Protein AF-A0A8T7B0M0-F1 (afdb_monomer_lite)

Radius of gyration: 21.91 Å; chains: 1; bounding box: 61×41×66 Å

Foldseek 3Di:
DDDDPPPPDDDPPDDPDPDDPPPDDDDPPPPPDDPDPPPPFAFLLNLLVPDDLVLLVVLLCVQPVVCVVCSVLLVVLSVVLNVDAADADLWAWDWDWDDDPPPDPDTHIAIWIFRPHALLSDPCSVVDPDDCPDPRRGDTDTHQCQLPQSSHSRNHTYDPVRVVPDHSSNSSNNSSCSVAVQHSDNVSSNVVVVVVVVVVVVQVPDDPVRCVVPPDDPVNVVVVVVVVVPPD

Secondary structure (DSSP, 8-state):
------------------S-TT------------------PPBHHHHHHH--HHHHHHHHHHH-TTGGGGHHHHHHHHHHHTTSPPPP-S-EEEEEEEE-TTT-S-EEEEEEEE-S-BGGGSGGGGGSS--TTSHHHHSBPPEE-TTS-HHHHHHSEEPHHHHTTS-HHHHHHHHHHHHTTT-SSHHHHHHHHHHHHHHHHHHHH--HHHHHHH---HHHHHHHHHHTSS--

pLDDT: mean 82.47, std 22.46, range [28.0, 98.62]

Sequence (232 aa):
MLRSNKALQQTLTRPAVWLLPNNCPPQTQLSFGLNAPEISAMTLAQLLTKVTWPHLKAAIVWAYPDAKDSFDAYRLVLAKLKQLQPAPSAMRIVITETFRQGIDDKAFLEVIGRNGCRNRDQQDFRYFEHTVDDGYADAETDWSLSLRPWEEWLGMEIDASTLDKFDSSEIAAHCIWDMTFHGFEQGQVQSTLAEIMHRADEIDAMSEEEREKHLVPADKVLSKLGKNQDAE

Structure (mmCIF, N/CA/C/O backbone):
data_AF-A0A8T7B0M0-F1
#
_entry.id   AF-A0A8T7B0M0-F1
#
loop_
_atom_site.group_PDB
_atom_site.id
_atom_site.type_symbol
_atom_site.label_atom_id
_atom_site.label_alt_id
_atom_site.label_comp_id
_atom_site.label_asym_id
_atom_site.label_entity_id
_atom_site.label_seq_id
_atom_site.pdbx_PDB_ins_code
_atom_site.Cartn_x
_atom_site.Cartn_y
_atom_site.Cartn_z
_atom_site.occupancy
_atom_site.B_iso_or_equiv
_atom_site.auth_seq_id
_atom_site.auth_comp_id
_atom_site.auth_asym_id
_atom_site.auth_atom_id
_atom_site.pdbx_PDB_model_num
ATOM 1 N N . MET A 1 1 ? 19.902 -26.538 -44.847 1.00 32.12 1 MET A N 1
ATOM 2 C CA . MET A 1 1 ? 18.646 -25.812 -45.135 1.00 32.12 1 MET A CA 1
ATOM 3 C C . MET A 1 1 ? 17.967 -25.483 -43.813 1.00 32.12 1 MET A C 1
ATOM 5 O O . MET A 1 1 ? 17.210 -26.299 -43.313 1.00 32.12 1 MET A O 1
ATOM 9 N N . LEU A 1 2 ? 18.268 -24.327 -43.221 1.00 29.14 2 LEU A N 1
ATOM 10 C CA . LEU A 1 2 ? 17.485 -23.768 -42.118 1.00 29.14 2 LEU A CA 1
ATOM 11 C C . LEU A 1 2 ? 16.891 -22.456 -42.622 1.00 29.14 2 LEU A C 1
ATOM 13 O O . LEU A 1 2 ? 17.619 -21.580 -43.085 1.00 29.14 2 LEU A O 1
ATOM 17 N N . ARG A 1 3 ? 15.560 -22.377 -42.627 1.00 28.00 3 ARG A N 1
ATOM 18 C CA . ARG A 1 3 ? 14.818 -21.198 -43.068 1.00 28.00 3 ARG A CA 1
ATOM 19 C C . ARG A 1 3 ? 14.926 -20.124 -41.990 1.00 28.00 3 ARG A C 1
ATOM 21 O O . ARG A 1 3 ? 14.484 -20.326 -40.865 1.00 28.00 3 ARG A O 1
ATOM 28 N N . SER A 1 4 ? 15.518 -18.995 -42.366 1.00 31.25 4 SER A N 1
ATOM 29 C CA . SER A 1 4 ? 15.494 -17.738 -41.625 1.00 31.25 4 SER A CA 1
ATOM 30 C C . SER A 1 4 ? 14.051 -17.309 -41.366 1.00 31.25 4 SER A C 1
ATOM 32 O O . SER A 1 4 ? 13.292 -17.127 -42.318 1.00 31.25 4 SER A O 1
ATOM 34 N N . ASN A 1 5 ? 13.676 -17.112 -40.102 1.00 30.78 5 ASN A N 1
ATOM 35 C CA . ASN A 1 5 ? 12.387 -16.525 -39.751 1.00 30.78 5 ASN A CA 1
ATOM 36 C C . ASN A 1 5 ? 12.572 -15.014 -39.557 1.00 30.78 5 ASN A C 1
ATOM 38 O O . ASN A 1 5 ? 12.895 -14.522 -38.482 1.00 30.78 5 ASN A O 1
ATOM 42 N N . LYS A 1 6 ? 12.473 -14.293 -40.675 1.00 31.67 6 LYS A N 1
ATOM 43 C CA . LYS A 1 6 ? 12.771 -12.864 -40.836 1.00 31.67 6 LYS A CA 1
ATOM 44 C C . LYS A 1 6 ? 11.536 -11.986 -40.550 1.00 31.67 6 LYS A C 1
ATOM 46 O O . LYS A 1 6 ? 11.283 -11.034 -41.278 1.00 31.67 6 LYS A O 1
ATOM 51 N N . ALA A 1 7 ? 10.744 -12.338 -39.533 1.00 28.88 7 ALA A N 1
ATOM 52 C CA . ALA A 1 7 ? 9.406 -11.774 -39.303 1.00 28.88 7 ALA A CA 1
ATOM 53 C C . ALA A 1 7 ? 9.195 -11.137 -37.911 1.00 28.88 7 ALA A C 1
ATOM 55 O O . ALA A 1 7 ? 8.062 -11.026 -37.460 1.00 28.88 7 ALA A O 1
ATOM 56 N N . LEU A 1 8 ? 10.261 -10.692 -37.235 1.00 32.12 8 LEU A N 1
ATOM 57 C CA . LEU A 1 8 ? 10.174 -9.987 -35.940 1.00 32.12 8 LEU A CA 1
ATOM 58 C C . LEU A 1 8 ? 10.769 -8.568 -35.972 1.00 32.12 8 LEU A C 1
ATOM 60 O O . LEU A 1 8 ? 11.194 -8.037 -34.955 1.00 32.12 8 LEU A O 1
ATOM 64 N N . GLN A 1 9 ? 10.783 -7.930 -37.143 1.00 34.00 9 GLN A N 1
ATOM 65 C CA . GLN A 1 9 ? 11.095 -6.504 -37.271 1.00 34.00 9 GLN A CA 1
ATOM 66 C C . GLN A 1 9 ? 9.869 -5.759 -37.795 1.00 34.00 9 GLN A C 1
ATOM 68 O O . GLN A 1 9 ? 9.762 -5.465 -38.982 1.00 34.00 9 GLN A O 1
ATOM 73 N N . GLN A 1 10 ? 8.928 -5.465 -36.901 1.00 32.16 10 GLN A N 1
ATOM 74 C CA . GLN A 1 10 ? 7.914 -4.441 -37.137 1.00 32.16 10 GLN A CA 1
ATOM 75 C C . GLN A 1 10 ? 7.921 -3.463 -35.961 1.00 32.16 10 GLN A C 1
ATOM 77 O O . GLN A 1 10 ? 7.394 -3.738 -34.890 1.00 32.16 10 GLN A O 1
ATOM 82 N N . THR A 1 11 ? 8.612 -2.344 -36.200 1.00 30.69 11 THR A N 1
ATOM 83 C CA . THR A 1 11 ? 8.290 -0.988 -35.723 1.00 30.69 11 THR A CA 1
ATOM 84 C C . THR A 1 11 ? 7.746 -0.879 -34.297 1.00 30.69 11 THR A C 1
ATOM 86 O O . THR A 1 11 ? 6.543 -0.754 -34.073 1.00 30.69 11 THR A O 1
ATOM 89 N N . LEU A 1 12 ? 8.666 -0.832 -33.332 1.00 32.41 12 LEU A N 1
ATOM 90 C CA . LEU A 1 12 ? 8.419 -0.334 -31.981 1.00 32.41 12 LEU A CA 1
ATOM 91 C C . LEU A 1 12 ? 8.384 1.201 -32.001 1.00 32.41 12 LEU A C 1
ATOM 93 O O . LEU A 1 12 ? 9.344 1.863 -31.632 1.00 32.41 12 LEU A O 1
ATOM 97 N N . THR A 1 13 ? 7.269 1.781 -32.428 1.00 32.19 13 THR A N 1
ATOM 98 C CA . THR A 1 13 ? 6.884 3.118 -31.959 1.00 32.19 13 THR A CA 1
ATOM 99 C C . THR A 1 13 ? 5.881 2.909 -30.834 1.00 32.19 13 THR A C 1
ATOM 101 O O . THR A 1 13 ? 4.683 2.770 -31.077 1.00 32.19 13 THR A O 1
ATOM 104 N N . ARG A 1 14 ? 6.397 2.765 -29.610 1.00 41.69 14 ARG A N 1
ATOM 105 C CA . ARG A 1 14 ? 5.610 2.606 -28.381 1.00 41.69 14 ARG A CA 1
ATOM 106 C C . ARG A 1 14 ? 5.328 3.991 -27.785 1.00 41.69 14 ARG A C 1
ATOM 108 O O . ARG A 1 14 ? 6.287 4.722 -27.557 1.00 41.69 14 ARG A O 1
ATOM 115 N N . PRO A 1 15 ? 4.070 4.380 -27.518 1.00 32.19 15 PRO A N 1
ATOM 116 C CA . PRO A 1 15 ? 3.802 5.520 -26.656 1.00 32.19 15 PRO A CA 1
ATOM 117 C C . PRO A 1 15 ? 4.050 5.124 -25.195 1.00 32.19 15 PRO A C 1
ATOM 119 O O . PRO A 1 15 ? 3.584 4.074 -24.754 1.00 32.19 15 PRO A O 1
ATOM 122 N N . ALA A 1 16 ? 4.777 5.973 -24.468 1.00 35.47 16 ALA A N 1
ATOM 123 C CA . ALA A 1 16 ? 5.002 5.874 -23.031 1.00 35.47 16 ALA A CA 1
ATOM 124 C C . ALA A 1 16 ? 3.666 6.015 -22.280 1.00 35.47 16 ALA A C 1
ATOM 126 O O . ALA A 1 16 ? 3.149 7.116 -22.103 1.00 35.47 16 ALA A O 1
ATOM 127 N N . VAL A 1 17 ? 3.072 4.889 -21.891 1.00 36.03 17 VAL A N 1
ATOM 128 C CA . VAL A 1 17 ? 1.920 4.827 -20.983 1.00 36.03 17 VAL A CA 1
ATOM 129 C C . VAL A 1 17 ? 2.190 3.678 -20.022 1.00 36.03 17 VAL A C 1
ATOM 131 O O . VAL A 1 17 ? 1.667 2.580 -20.180 1.00 36.03 17 VAL A O 1
ATOM 134 N N . TRP A 1 18 ? 3.074 3.905 -19.057 1.00 36.06 18 TRP A N 1
ATOM 135 C CA . TRP A 1 18 ? 3.288 2.953 -17.974 1.00 36.06 18 TRP A CA 1
ATOM 136 C C . TRP A 1 18 ? 2.237 3.159 -16.871 1.00 36.06 18 TRP A C 1
ATOM 138 O O . TRP A 1 18 ? 2.021 4.273 -16.398 1.00 36.06 18 TRP A O 1
ATOM 148 N N . LEU A 1 19 ? 1.598 2.050 -16.480 1.00 42.41 19 LEU A N 1
ATOM 149 C CA . LEU A 1 19 ? 1.051 1.759 -15.145 1.00 42.41 19 LEU A CA 1
ATOM 150 C C . LEU A 1 19 ? 0.098 2.787 -14.507 1.00 42.41 19 LEU A C 1
ATOM 152 O O . LEU A 1 19 ? 0.183 3.058 -13.309 1.00 42.41 19 LEU A O 1
ATOM 156 N N . LEU A 1 20 ? -0.884 3.295 -15.252 1.00 42.22 20 LEU A N 1
ATOM 157 C CA . LEU A 1 20 ? -2.088 3.840 -14.619 1.00 42.22 20 LEU A CA 1
ATOM 158 C C . LEU A 1 20 ? -3.275 2.896 -14.867 1.00 42.22 20 LEU A C 1
ATOM 160 O O . LEU A 1 20 ? -3.618 2.666 -16.028 1.00 42.22 20 LEU A O 1
ATOM 164 N N . PRO A 1 21 ? -3.959 2.402 -13.814 1.00 46.31 21 PRO A N 1
ATOM 165 C CA . PRO A 1 21 ? -5.111 1.495 -13.922 1.00 46.31 21 PRO A CA 1
ATOM 166 C C . PRO A 1 21 ? -6.365 2.141 -14.552 1.00 46.31 21 PRO A C 1
ATOM 168 O O . PRO A 1 21 ? -7.455 1.577 -14.505 1.00 46.31 21 PRO A O 1
ATOM 171 N N . ASN A 1 22 ? -6.230 3.317 -15.173 1.00 45.47 22 ASN A N 1
ATOM 172 C CA . ASN A 1 22 ? -7.327 4.092 -15.752 1.00 45.47 22 ASN A CA 1
ATOM 173 C C . ASN A 1 22 ? -7.765 3.609 -17.146 1.00 45.47 22 ASN A C 1
ATOM 175 O O . ASN A 1 22 ? -8.701 4.169 -17.707 1.00 45.47 22 ASN A O 1
ATOM 179 N N . ASN A 1 23 ? -7.128 2.576 -17.704 1.00 50.47 23 ASN A N 1
ATOM 180 C CA . ASN A 1 23 ? -7.464 2.029 -19.022 1.00 50.47 23 ASN A CA 1
ATOM 181 C C . ASN A 1 23 ? -8.389 0.802 -18.956 1.00 50.47 23 ASN A C 1
ATOM 183 O O . ASN A 1 23 ? -8.330 -0.060 -19.830 1.00 50.47 23 ASN A O 1
ATOM 187 N N . CYS A 1 24 ? -9.275 0.723 -17.957 1.00 49.03 24 CYS A N 1
ATOM 188 C CA . CYS A 1 24 ? -10.384 -0.224 -18.041 1.00 49.03 24 CYS A CA 1
ATOM 189 C C . CYS A 1 24 ? -11.336 0.228 -19.159 1.00 49.03 24 CYS A C 1
ATOM 191 O O . CYS A 1 24 ? -11.869 1.341 -19.072 1.00 49.03 24 CYS A O 1
ATOM 193 N N . PRO A 1 25 ? -11.592 -0.579 -20.205 1.00 48.28 25 PRO A N 1
ATOM 194 C CA . PRO A 1 25 ? -12.670 -0.267 -21.130 1.00 48.28 25 PRO A CA 1
ATOM 195 C C . PRO A 1 25 ? -13.991 -0.197 -20.342 1.00 48.28 25 PRO A C 1
ATOM 197 O O . PRO A 1 25 ? -14.202 -1.011 -19.440 1.00 48.28 25 PRO A O 1
ATOM 200 N N . PRO A 1 26 ? -14.883 0.769 -20.635 1.00 41.69 26 PRO A N 1
ATOM 201 C CA . PRO A 1 26 ? -16.122 0.930 -19.888 1.00 41.69 26 PRO A CA 1
ATOM 202 C C . PRO A 1 26 ? -16.937 -0.360 -19.972 1.00 41.69 26 PRO A C 1
ATOM 204 O O . PRO A 1 26 ? -17.424 -0.733 -21.043 1.00 41.69 26 PRO A O 1
ATOM 207 N N . GLN A 1 27 ? -17.086 -1.050 -18.841 1.00 44.59 27 GLN A N 1
ATOM 208 C CA . GLN A 1 27 ? -17.988 -2.187 -18.772 1.00 44.59 27 GLN A CA 1
ATOM 209 C C . GLN A 1 27 ? -19.407 -1.656 -18.944 1.00 44.59 27 GLN A C 1
ATOM 211 O O . GLN A 1 27 ? -19.869 -0.789 -18.202 1.00 44.59 27 GLN A O 1
ATOM 216 N N . THR A 1 28 ? -20.085 -2.139 -19.982 1.00 34.38 28 THR A N 1
ATOM 217 C CA . THR A 1 28 ? -21.481 -1.805 -20.237 1.00 34.38 28 THR A CA 1
ATOM 218 C C . THR A 1 28 ? -22.290 -2.297 -19.043 1.00 34.38 28 THR A C 1
ATOM 220 O O . THR A 1 28 ? -22.494 -3.499 -18.887 1.00 34.38 28 THR A O 1
ATOM 223 N N . GLN A 1 29 ? -22.724 -1.381 -18.176 1.00 33.50 29 GLN A N 1
ATOM 224 C CA . GLN A 1 29 ? -23.691 -1.706 -17.138 1.00 33.50 29 GLN A CA 1
ATOM 225 C C . GLN A 1 29 ? -24.988 -2.131 -17.831 1.00 33.50 29 GLN A C 1
ATOM 227 O O . GLN A 1 29 ? -25.777 -1.303 -18.285 1.00 33.50 29 GLN A O 1
ATOM 232 N N . LEU A 1 30 ? -25.202 -3.440 -17.944 1.00 30.94 30 LEU A N 1
ATOM 233 C CA . LEU A 1 30 ? -26.524 -3.995 -18.183 1.00 30.94 30 LEU A CA 1
ATOM 234 C C . LEU A 1 30 ? -27.325 -3.764 -16.903 1.00 30.94 30 LEU A C 1
ATOM 236 O O . LEU A 1 30 ? -27.219 -4.514 -15.934 1.00 30.94 30 LEU A O 1
ATOM 240 N N . SER A 1 31 ? -28.088 -2.674 -16.894 1.00 31.06 31 SER A N 1
ATOM 241 C CA . SER A 1 31 ? -29.024 -2.321 -15.837 1.00 31.06 31 SER A CA 1
ATOM 242 C C . SER A 1 31 ? -30.176 -3.326 -15.801 1.00 31.06 31 SER A C 1
ATOM 244 O O . SER A 1 31 ? -31.250 -3.116 -16.362 1.00 31.06 31 SER A O 1
ATOM 246 N N . PHE A 1 32 ? -29.966 -4.445 -15.111 1.00 35.62 32 PHE A N 1
ATOM 247 C CA . PHE A 1 32 ? -31.068 -5.265 -14.632 1.00 35.62 32 PHE A CA 1
ATOM 248 C C . PHE A 1 32 ? -31.587 -4.648 -13.337 1.00 35.62 32 PHE A C 1
ATOM 250 O O . PHE A 1 32 ? -30.965 -4.740 -12.283 1.00 35.62 32 PHE A O 1
ATOM 257 N N . GLY A 1 33 ? -32.729 -3.969 -13.450 1.00 43.22 33 GLY A N 1
ATOM 258 C CA . GLY A 1 33 ? -33.439 -3.390 -12.321 1.00 43.22 33 GLY A CA 1
ATOM 259 C C . GLY A 1 33 ? -33.902 -4.469 -11.349 1.00 43.22 33 GLY A C 1
ATOM 260 O O . GLY A 1 33 ? -34.934 -5.097 -11.562 1.00 43.22 33 GLY A O 1
ATOM 261 N N . LEU A 1 34 ? -33.159 -4.637 -10.261 1.00 37.78 34 LEU A N 1
ATOM 262 C CA . LEU A 1 34 ? -33.625 -5.235 -9.019 1.00 37.78 34 LEU A CA 1
ATOM 263 C C . LEU A 1 34 ? -33.048 -4.392 -7.882 1.00 37.78 34 LEU A C 1
ATOM 265 O O . LEU A 1 34 ? -31.834 -4.276 -7.746 1.00 37.78 34 LEU A O 1
ATOM 269 N N . ASN A 1 35 ? -33.936 -3.783 -7.093 1.00 44.66 35 ASN A N 1
ATOM 270 C CA . ASN A 1 35 ? -33.602 -3.068 -5.863 1.00 44.66 35 ASN A CA 1
ATOM 271 C C . ASN A 1 35 ? -33.019 -4.062 -4.845 1.00 44.66 35 ASN A C 1
ATOM 273 O O . ASN A 1 35 ? -33.737 -4.570 -3.983 1.00 44.66 35 ASN A O 1
ATOM 277 N N . ALA A 1 36 ? -31.729 -4.367 -4.963 1.00 41.22 36 ALA A N 1
ATOM 278 C CA . ALA A 1 36 ? -30.945 -4.841 -3.836 1.00 41.22 36 ALA A CA 1
ATOM 279 C C . ALA A 1 36 ? -30.755 -3.652 -2.878 1.00 41.22 36 ALA A C 1
ATOM 281 O O . ALA A 1 36 ? -30.582 -2.526 -3.351 1.00 41.22 36 ALA A O 1
ATOM 282 N N . PRO A 1 37 ? -30.827 -3.847 -1.551 1.00 39.94 37 PRO A N 1
ATOM 283 C CA . PRO A 1 37 ? -30.465 -2.785 -0.627 1.00 39.94 37 PRO A CA 1
ATOM 284 C C . PRO A 1 37 ? -29.021 -2.379 -0.926 1.00 39.94 37 PRO A C 1
ATOM 286 O O . PRO A 1 37 ? -28.129 -3.225 -0.910 1.00 39.94 37 PRO A O 1
ATOM 289 N N . GLU A 1 38 ? -28.811 -1.100 -1.236 1.00 44.28 38 GLU A N 1
ATOM 290 C CA . GLU A 1 38 ? -27.491 -0.480 -1.308 1.00 44.28 38 GLU A CA 1
ATOM 291 C C . GLU A 1 38 ? -26.822 -0.702 0.055 1.00 44.28 38 GLU A C 1
ATOM 293 O O . GLU A 1 38 ? -27.100 -0.004 1.034 1.00 44.28 38 GLU A O 1
ATOM 298 N N . ILE A 1 39 ? -25.993 -1.743 0.163 1.00 52.50 39 ILE A N 1
ATOM 299 C CA . ILE A 1 39 ? -25.052 -1.854 1.269 1.00 52.50 39 ILE A CA 1
ATOM 300 C C . ILE A 1 39 ? -24.109 -0.685 1.041 1.00 52.50 39 ILE A C 1
ATOM 302 O O . ILE A 1 39 ? -23.305 -0.719 0.117 1.00 52.50 39 ILE A O 1
ATOM 306 N N . SER A 1 40 ? -24.300 0.385 1.810 1.00 59.00 40 SER A N 1
ATOM 307 C CA . SER A 1 40 ? -23.495 1.596 1.692 1.00 59.00 40 SER A CA 1
ATOM 308 C C . SER A 1 40 ? -22.020 1.202 1.765 1.00 59.00 40 SER A C 1
ATOM 310 O O . SER A 1 40 ? -21.563 0.713 2.803 1.00 59.00 40 SER A O 1
ATOM 312 N N . ALA A 1 41 ? -21.318 1.321 0.638 1.00 83.06 41 ALA A N 1
ATOM 313 C CA . ALA A 1 41 ? -19.930 0.913 0.524 1.00 83.06 41 ALA A CA 1
ATOM 314 C C . ALA A 1 41 ? -19.085 1.739 1.504 1.00 83.06 41 ALA A C 1
ATOM 316 O O . ALA A 1 41 ? -19.223 2.962 1.589 1.00 83.06 41 ALA A O 1
ATOM 317 N N . MET A 1 42 ? -18.253 1.065 2.301 1.00 94.75 42 MET A N 1
ATOM 318 C CA . MET A 1 42 ? -17.413 1.719 3.303 1.00 94.75 42 MET A CA 1
ATOM 319 C C . MET A 1 42 ? -16.056 2.043 2.695 1.00 94.75 42 MET A C 1
ATOM 321 O O . MET A 1 42 ? -15.371 1.135 2.237 1.00 94.75 42 MET A O 1
ATOM 325 N N . THR A 1 43 ? -15.632 3.303 2.740 1.00 98.12 43 THR A N 1
ATOM 326 C CA . THR A 1 43 ? -14.272 3.679 2.323 1.00 98.12 43 THR A CA 1
ATOM 327 C C . THR A 1 43 ? -13.259 3.501 3.448 1.00 98.12 43 THR A C 1
ATOM 329 O O . THR A 1 43 ? -13.621 3.481 4.633 1.00 98.12 43 THR A O 1
ATOM 332 N N . LEU A 1 44 ? -11.968 3.453 3.109 1.00 98.56 44 LEU A N 1
ATOM 333 C CA . LEU A 1 44 ? -10.909 3.431 4.120 1.00 98.56 44 LEU A CA 1
ATOM 334 C C . LEU A 1 44 ? -10.978 4.659 5.040 1.00 98.56 44 LEU A C 1
ATOM 336 O O . LEU A 1 44 ? -10.856 4.514 6.256 1.00 98.56 44 LEU A O 1
ATOM 340 N N . ALA A 1 45 ? -11.239 5.857 4.505 1.00 98.38 45 ALA A N 1
ATOM 341 C CA . ALA A 1 45 ? -11.397 7.057 5.329 1.00 98.38 45 ALA A CA 1
ATOM 342 C C . ALA A 1 45 ? -12.507 6.904 6.378 1.00 98.38 45 ALA A C 1
ATOM 344 O O . ALA A 1 45 ? -12.298 7.209 7.554 1.00 98.38 45 ALA A O 1
ATOM 345 N N . GLN A 1 46 ? -13.673 6.390 5.971 1.00 98.12 46 GLN A N 1
ATOM 346 C CA . GLN A 1 46 ? -14.798 6.145 6.873 1.00 98.12 46 GLN A CA 1
ATOM 347 C C . GLN A 1 46 ? -14.457 5.082 7.922 1.00 98.12 46 GLN A C 1
ATOM 349 O O . GLN A 1 46 ? -14.775 5.261 9.101 1.00 98.12 46 GLN A O 1
ATOM 354 N N . LEU A 1 47 ? -13.774 4.008 7.524 1.00 98.19 47 LEU A N 1
ATOM 355 C CA . LEU A 1 47 ? -13.317 2.951 8.422 1.00 98.19 47 LEU A CA 1
ATOM 356 C C . LEU A 1 47 ? -12.355 3.499 9.489 1.00 98.19 47 LEU A C 1
ATOM 358 O O . LEU A 1 47 ? -12.556 3.259 10.682 1.00 98.19 47 LEU A O 1
ATOM 362 N N . LEU A 1 48 ? -11.380 4.327 9.100 1.00 98.38 48 LEU A N 1
ATOM 363 C CA . LEU A 1 48 ? -10.397 4.911 10.020 1.00 98.38 48 LEU A CA 1
ATOM 364 C C . LEU A 1 48 ? -11.016 5.840 11.074 1.00 98.38 48 LEU A C 1
ATOM 366 O O . LEU A 1 48 ? -10.437 6.006 12.154 1.00 98.38 48 LEU A O 1
ATOM 370 N N . THR A 1 49 ? -12.202 6.413 10.834 1.00 97.31 49 THR A N 1
ATOM 371 C CA . THR A 1 49 ? -12.911 7.192 11.870 1.00 97.31 49 THR A CA 1
ATOM 372 C C . THR A 1 49 ? -13.254 6.350 13.102 1.00 97.31 49 THR A C 1
ATOM 374 O O . THR A 1 49 ? -13.250 6.872 14.217 1.00 97.31 49 THR A O 1
ATOM 377 N N . LYS A 1 50 ? -13.466 5.040 12.916 1.00 96.25 50 LYS A N 1
ATOM 378 C CA . LYS A 1 50 ? -13.831 4.080 13.968 1.00 96.25 50 LYS A CA 1
ATOM 379 C C . LYS A 1 50 ? -12.618 3.511 14.704 1.00 96.25 50 LYS A C 1
ATOM 381 O O . LYS A 1 50 ? -12.754 2.993 15.808 1.00 96.25 50 LYS A O 1
ATOM 386 N N . VAL A 1 51 ? -11.429 3.616 14.112 1.00 98.12 51 VAL A N 1
ATOM 387 C CA . VAL A 1 51 ? -10.201 3.013 14.640 1.00 98.12 51 VAL A CA 1
ATOM 388 C C . VAL A 1 51 ? -9.533 3.946 15.644 1.00 98.12 51 VAL A C 1
ATOM 390 O O . VAL A 1 51 ? -9.302 5.127 15.371 1.00 98.12 51 VAL A O 1
ATOM 393 N N . THR A 1 52 ? -9.170 3.418 16.810 1.00 98.06 52 THR A N 1
ATOM 394 C CA . THR A 1 52 ? -8.373 4.143 17.808 1.00 98.06 52 THR A CA 1
ATOM 395 C C . THR A 1 52 ? -6.953 3.596 17.863 1.00 98.06 52 THR A C 1
ATOM 397 O O . THR A 1 52 ? -6.700 2.447 17.507 1.00 98.06 52 THR A O 1
ATOM 400 N N . TRP A 1 53 ? -6.011 4.418 18.332 1.00 98.19 53 TRP A N 1
ATOM 401 C CA . TRP A 1 53 ? -4.608 4.012 18.430 1.00 98.19 53 TRP A CA 1
ATOM 402 C C . TRP A 1 53 ? -4.389 2.718 19.240 1.00 98.19 53 TRP A C 1
ATOM 404 O O . TRP A 1 53 ? -3.663 1.858 18.749 1.00 98.19 53 TRP A O 1
ATOM 414 N N . PRO A 1 54 ? -5.011 2.508 20.421 1.00 98.19 54 PRO A N 1
ATOM 415 C CA . PRO A 1 54 ? -4.839 1.257 21.160 1.00 98.19 54 PRO A CA 1
ATOM 416 C C . PRO A 1 54 ? -5.249 0.006 20.373 1.00 98.19 54 PRO A C 1
ATOM 418 O O . PRO A 1 54 ? -4.517 -0.981 20.407 1.00 98.19 54 PRO A O 1
ATOM 421 N N . HIS A 1 55 ? -6.369 0.054 19.642 1.00 98.25 55 HIS A N 1
ATOM 422 C CA . HIS A 1 55 ? -6.835 -1.088 18.849 1.00 98.25 55 HIS A CA 1
ATOM 423 C C . HIS A 1 55 ? -5.966 -1.311 17.609 1.00 98.25 55 HIS A C 1
ATOM 425 O O . HIS A 1 55 ? -5.556 -2.441 17.360 1.00 98.25 55 HIS A O 1
ATOM 431 N N . LEU A 1 56 ? -5.587 -0.241 16.896 1.00 98.12 56 LEU A N 1
ATOM 432 C CA . LEU A 1 56 ? -4.648 -0.347 15.776 1.00 98.12 56 LEU A CA 1
ATOM 433 C C . LEU A 1 56 ? -3.313 -0.949 16.227 1.00 98.12 56 LEU A C 1
ATOM 435 O O . LEU A 1 56 ? -2.799 -1.867 15.601 1.00 98.12 56 LEU A O 1
ATOM 439 N N . LYS A 1 57 ? -2.753 -0.454 17.336 1.00 97.81 57 LYS A N 1
ATOM 440 C CA . LYS A 1 57 ? -1.495 -0.964 17.884 1.00 97.81 57 LYS A CA 1
ATOM 441 C C . LYS A 1 57 ? -1.600 -2.451 18.220 1.00 97.81 57 LYS A C 1
ATOM 443 O O . LYS A 1 57 ? -0.664 -3.189 17.931 1.00 97.81 57 LYS A O 1
ATOM 448 N N . ALA A 1 58 ? -2.703 -2.886 18.833 1.00 97.19 58 ALA A N 1
ATOM 449 C CA . ALA A 1 58 ? -2.924 -4.296 19.142 1.00 97.19 58 ALA A CA 1
ATOM 450 C C . ALA A 1 58 ? -2.956 -5.157 17.868 1.00 97.19 58 ALA A C 1
ATOM 452 O O . ALA A 1 58 ? -2.272 -6.177 17.818 1.00 97.19 58 ALA A O 1
ATOM 453 N N . ALA A 1 59 ? -3.660 -4.701 16.829 1.00 97.50 59 ALA A N 1
ATOM 454 C CA . ALA A 1 59 ? -3.713 -5.378 15.536 1.00 97.50 59 ALA A CA 1
ATOM 455 C C . ALA A 1 59 ? -2.333 -5.438 14.846 1.00 97.50 59 ALA A C 1
ATOM 457 O O . ALA A 1 59 ? -1.930 -6.502 14.385 1.00 97.50 59 ALA A O 1
ATOM 458 N N . ILE A 1 60 ? -1.551 -4.348 14.866 1.00 96.44 60 ILE A N 1
ATOM 459 C CA . ILE A 1 60 ? -0.175 -4.339 14.331 1.00 96.44 60 ILE A CA 1
ATOM 460 C C . ILE A 1 60 ? 0.724 -5.312 15.103 1.00 96.44 60 ILE A C 1
ATOM 462 O O . ILE A 1 60 ? 1.460 -6.065 14.483 1.00 96.44 60 ILE A O 1
ATOM 466 N N . VAL A 1 61 ? 0.672 -5.338 16.442 1.00 95.06 61 VAL A N 1
ATOM 467 C CA . VAL A 1 61 ? 1.473 -6.283 17.252 1.00 95.06 61 VAL A CA 1
ATOM 468 C C . VAL A 1 61 ? 1.168 -7.732 16.880 1.00 95.06 61 VAL A C 1
ATOM 470 O O . VAL A 1 61 ? 2.075 -8.564 16.889 1.00 95.06 61 VAL A O 1
ATOM 473 N N 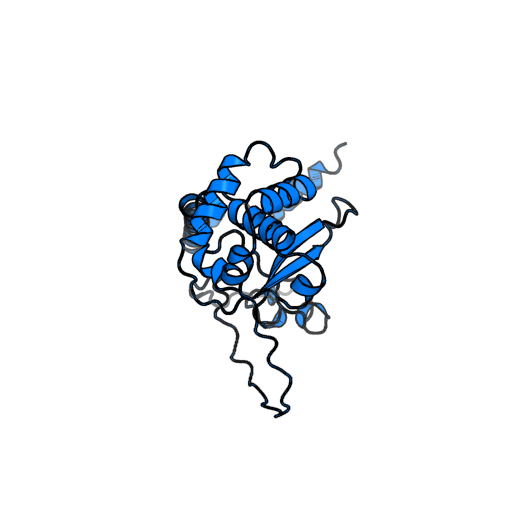. TRP A 1 62 ? -0.107 -8.025 16.623 1.00 94.44 62 TRP A N 1
ATOM 474 C CA . TRP A 1 62 ? -0.576 -9.359 16.282 1.00 94.44 62 TRP A CA 1
ATOM 475 C C . TRP A 1 62 ? -0.131 -9.782 14.880 1.00 94.44 62 TRP A C 1
ATOM 477 O O . TRP A 1 62 ? 0.460 -10.849 14.732 1.00 94.44 62 TRP A O 1
ATOM 487 N N . ALA A 1 63 ? -0.370 -8.937 13.875 1.00 93.56 63 ALA A N 1
ATOM 488 C CA . ALA A 1 63 ? -0.073 -9.248 12.478 1.00 93.56 63 ALA A CA 1
ATOM 489 C C . ALA A 1 63 ? 1.420 -9.101 12.125 1.00 93.56 63 ALA A C 1
ATOM 491 O O . ALA A 1 63 ? 1.949 -9.886 11.341 1.00 93.56 63 ALA A O 1
ATOM 492 N N . TYR A 1 64 ? 2.104 -8.123 12.724 1.00 93.75 64 TYR A N 1
ATOM 493 C CA . TYR A 1 64 ? 3.459 -7.687 12.371 1.00 93.75 64 TYR A CA 1
ATOM 494 C C . TYR A 1 64 ? 4.313 -7.493 13.638 1.00 93.75 64 TYR A C 1
ATOM 496 O O . TYR A 1 64 ? 4.583 -6.369 14.076 1.00 93.75 64 TYR A O 1
ATOM 504 N N . PRO A 1 65 ? 4.722 -8.585 14.307 1.00 90.06 65 PRO A N 1
ATOM 505 C CA . PRO A 1 65 ? 5.388 -8.517 15.608 1.00 90.06 65 PRO A CA 1
ATOM 506 C C . PRO A 1 65 ? 6.781 -7.867 15.571 1.00 90.06 65 PRO A C 1
ATOM 508 O O . PRO A 1 65 ? 7.297 -7.491 16.626 1.00 90.06 65 PRO A O 1
ATOM 511 N N . ASP A 1 66 ? 7.384 -7.751 14.393 1.00 90.50 66 ASP A N 1
ATOM 512 C CA . ASP A 1 66 ? 8.638 -7.058 14.090 1.00 90.50 66 ASP A CA 1
ATOM 513 C C . ASP A 1 66 ? 8.467 -5.533 13.955 1.00 90.50 66 ASP A C 1
ATOM 515 O O . ASP A 1 66 ? 9.415 -4.782 14.165 1.00 90.50 66 ASP A O 1
ATOM 519 N N . ALA A 1 67 ? 7.243 -5.044 13.741 1.00 90.94 67 ALA A N 1
ATOM 520 C CA . ALA A 1 67 ? 6.930 -3.621 13.596 1.00 90.94 67 ALA A CA 1
ATOM 521 C C . ALA A 1 67 ? 6.954 -2.820 14.923 1.00 90.94 67 ALA A C 1
ATOM 523 O O . ALA A 1 67 ? 6.607 -1.633 14.955 1.00 90.94 67 ALA A O 1
ATOM 524 N N . LYS A 1 68 ? 7.346 -3.453 16.040 1.00 87.00 68 LYS A N 1
ATOM 525 C CA . LYS A 1 68 ? 7.272 -2.888 17.403 1.00 87.00 68 LYS A CA 1
ATOM 526 C C . LYS A 1 68 ? 8.083 -1.613 17.588 1.00 87.00 68 LYS A C 1
ATOM 528 O O . LYS A 1 68 ? 7.631 -0.697 18.277 1.00 87.00 68 LYS A O 1
ATOM 533 N N . ASP A 1 69 ? 9.242 -1.539 16.948 1.00 91.38 69 ASP A N 1
ATOM 534 C CA . ASP A 1 69 ? 10.161 -0.411 17.104 1.00 91.38 69 ASP A CA 1
ATOM 535 C C . ASP A 1 69 ? 9.670 0.852 16.375 1.00 91.38 69 ASP A C 1
ATOM 537 O O . ASP A 1 69 ? 10.218 1.936 16.559 1.00 91.38 69 ASP A O 1
ATOM 541 N N . SER A 1 70 ? 8.599 0.747 15.580 1.00 95.31 70 SER A N 1
ATOM 542 C CA . SER A 1 70 ? 8.051 1.848 14.779 1.00 95.31 70 SER A CA 1
ATOM 543 C C . SER A 1 70 ? 6.672 2.330 15.241 1.00 95.31 70 SER A C 1
ATOM 545 O O . SER A 1 70 ? 6.003 3.068 14.520 1.00 95.31 70 SER A O 1
ATOM 547 N N . PHE A 1 71 ? 6.214 1.966 16.445 1.00 95.38 71 PHE A N 1
ATOM 548 C CA . PHE A 1 71 ? 4.870 2.335 16.913 1.00 95.38 71 PHE A CA 1
ATOM 549 C C . PHE A 1 71 ? 4.586 3.836 16.924 1.00 95.38 71 PHE A C 1
ATOM 551 O O . PHE A 1 71 ? 3.478 4.240 16.573 1.00 95.38 71 PHE A O 1
ATOM 558 N N . ASP A 1 72 ? 5.552 4.673 17.295 1.00 96.69 72 ASP A N 1
ATOM 559 C CA . ASP A 1 72 ? 5.337 6.119 17.224 1.00 96.69 72 ASP A CA 1
ATOM 560 C C . ASP A 1 72 ? 5.140 6.599 15.785 1.00 96.69 72 ASP A C 1
ATOM 562 O O . ASP A 1 72 ? 4.281 7.446 15.544 1.00 96.69 72 ASP A O 1
ATOM 566 N N . ALA A 1 73 ? 5.846 6.004 14.822 1.00 97.44 73 ALA A N 1
ATOM 567 C CA . ALA A 1 73 ? 5.675 6.323 13.413 1.00 97.44 73 ALA A CA 1
ATOM 568 C C . ALA A 1 73 ? 4.282 5.903 12.910 1.00 97.44 73 ALA A C 1
ATOM 570 O O . ALA A 1 73 ? 3.562 6.729 12.352 1.00 97.44 73 ALA A O 1
ATOM 571 N N . TYR A 1 74 ? 3.823 4.686 13.224 1.00 98.00 74 TYR A N 1
ATOM 572 C CA . TYR A 1 74 ? 2.456 4.241 12.908 1.00 98.00 74 TYR A CA 1
ATOM 573 C C . TYR A 1 74 ? 1.373 5.130 13.528 1.00 98.00 74 TYR A C 1
ATOM 575 O O . TYR A 1 74 ? 0.372 5.452 12.884 1.00 98.00 74 TYR A O 1
ATOM 583 N N . ARG A 1 75 ? 1.572 5.569 14.776 1.00 98.12 75 ARG A N 1
ATOM 584 C CA . ARG A 1 75 ? 0.647 6.485 15.454 1.00 98.12 75 ARG A CA 1
ATOM 585 C C . ARG A 1 75 ? 0.551 7.826 14.726 1.00 98.12 75 ARG A C 1
ATOM 587 O O . ARG A 1 75 ? -0.549 8.366 14.598 1.00 98.12 75 ARG A O 1
ATOM 594 N N . LEU A 1 76 ? 1.684 8.361 14.268 1.00 98.19 76 LEU A N 1
ATOM 595 C CA . LEU A 1 76 ? 1.736 9.601 13.492 1.00 98.19 76 LEU A CA 1
ATOM 596 C C . LEU A 1 76 ? 1.080 9.435 12.119 1.00 98.19 76 LEU A C 1
ATOM 598 O O . LEU A 1 76 ? 0.318 10.313 11.717 1.00 98.19 76 LEU A O 1
ATOM 602 N N . VAL A 1 77 ? 1.297 8.301 11.445 1.00 98.38 77 VAL A N 1
ATOM 603 C CA . VAL A 1 77 ? 0.625 7.982 10.178 1.00 98.38 77 VAL A CA 1
ATOM 604 C C . VAL A 1 77 ? -0.888 7.955 10.369 1.00 98.38 77 VAL A C 1
ATOM 606 O O . VAL A 1 77 ? -1.582 8.702 9.686 1.00 98.38 77 VAL A O 1
ATOM 609 N N . LEU A 1 78 ? -1.413 7.216 11.356 1.00 98.50 78 LEU A N 1
ATOM 610 C CA . LEU A 1 78 ? -2.854 7.207 11.645 1.00 98.50 78 LEU A CA 1
ATOM 611 C C . LEU A 1 78 ? -3.398 8.627 11.881 1.00 98.50 78 LEU A C 1
ATOM 613 O O . LEU A 1 78 ? -4.457 8.981 11.364 1.00 98.50 78 LEU A O 1
ATOM 617 N N . ALA A 1 79 ? -2.686 9.444 12.663 1.00 98.25 79 ALA A N 1
ATOM 618 C CA . ALA A 1 79 ? -3.095 10.818 12.939 1.00 98.25 79 ALA A CA 1
ATOM 619 C C . ALA A 1 79 ? -3.128 11.680 11.666 1.00 98.25 79 ALA A C 1
ATOM 621 O O . ALA A 1 79 ? -4.068 12.455 11.490 1.00 98.25 79 ALA A O 1
ATOM 622 N N . LYS A 1 80 ? -2.142 11.518 10.777 1.00 98.31 80 LYS A N 1
ATOM 623 C CA . LYS A 1 80 ? -2.064 12.223 9.494 1.00 98.31 80 LYS A CA 1
ATOM 624 C C . LYS A 1 80 ? -3.161 11.775 8.532 1.00 98.31 80 LYS A C 1
ATOM 626 O O . LYS A 1 80 ? -3.848 12.627 7.981 1.00 98.31 80 LYS A O 1
ATOM 631 N N . LEU A 1 81 ? -3.393 10.469 8.392 1.00 98.50 81 LEU A N 1
ATOM 632 C CA . LEU A 1 81 ? -4.452 9.922 7.536 1.00 98.50 81 LEU A CA 1
ATOM 633 C C . LEU A 1 81 ? -5.833 10.472 7.899 1.00 98.50 81 LEU A C 1
ATOM 635 O O . LEU A 1 81 ? -6.606 10.826 7.017 1.00 98.50 81 LEU A O 1
ATOM 639 N N . LYS A 1 82 ? -6.121 10.639 9.195 1.00 97.81 82 LYS A N 1
ATOM 640 C CA . LYS A 1 82 ? -7.383 11.234 9.667 1.00 97.81 82 LYS A CA 1
ATOM 641 C C . LYS A 1 82 ? -7.556 12.721 9.331 1.00 97.81 82 LYS A C 1
ATOM 643 O O . LYS A 1 82 ? -8.648 13.246 9.520 1.00 97.81 82 LYS A O 1
ATOM 648 N N . GLN A 1 83 ? -6.498 13.402 8.897 1.00 97.75 83 GLN A N 1
ATOM 649 C CA . GLN A 1 83 ? -6.516 14.822 8.530 1.00 97.75 83 GLN A CA 1
ATOM 650 C C . GLN A 1 83 ? -6.509 15.045 7.013 1.00 97.75 83 GLN A C 1
ATOM 652 O O . GLN A 1 83 ? -6.781 16.159 6.565 1.00 97.75 83 GLN A O 1
ATOM 657 N N . LEU A 1 84 ? -6.182 14.018 6.227 1.00 97.88 84 LEU A N 1
ATOM 658 C CA . LEU A 1 84 ? -6.149 14.110 4.774 1.00 97.88 84 LEU A CA 1
ATOM 659 C C . LEU A 1 84 ? -7.563 14.099 4.191 1.00 97.88 84 LEU A C 1
ATOM 661 O O . LEU A 1 84 ? -8.479 13.476 4.728 1.00 97.88 84 LEU A O 1
ATOM 665 N N . GLN A 1 85 ? -7.720 14.786 3.062 1.00 97.94 85 GLN A N 1
ATOM 666 C CA . GLN A 1 85 ? -8.939 14.717 2.269 1.00 97.94 85 GLN A CA 1
ATOM 667 C C . GLN A 1 85 ? -8.850 13.521 1.315 1.00 97.94 85 GLN A C 1
ATOM 669 O O . 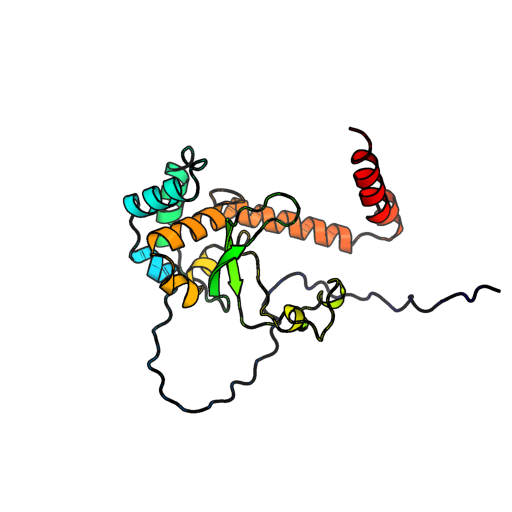GLN A 1 85 ? -7.871 13.435 0.572 1.00 97.94 85 GLN A O 1
ATOM 674 N N . PRO A 1 86 ? -9.837 12.609 1.315 1.00 98.19 86 PRO A N 1
ATOM 675 C CA . PRO A 1 86 ? -9.858 11.494 0.377 1.00 98.19 86 PRO A CA 1
ATOM 676 C C . PRO A 1 86 ? -9.951 11.979 -1.074 1.00 98.19 86 PRO A C 1
ATOM 678 O O . PRO A 1 86 ? -10.742 12.872 -1.388 1.00 98.19 86 PRO A O 1
ATOM 681 N N . ALA A 1 87 ? -9.183 11.355 -1.961 1.00 97.44 87 ALA A N 1
ATOM 682 C CA . ALA A 1 87 ? -9.295 11.516 -3.403 1.00 97.44 87 ALA A CA 1
ATOM 683 C C . ALA A 1 87 ? -10.129 10.360 -3.985 1.00 97.44 87 ALA A C 1
ATOM 685 O O . ALA A 1 87 ? -9.931 9.220 -3.564 1.00 97.44 87 ALA A O 1
ATOM 686 N N . PRO A 1 88 ? -11.046 10.606 -4.942 1.00 94.38 88 PRO A N 1
ATOM 687 C CA . PRO A 1 88 ? -11.830 9.541 -5.563 1.00 94.38 88 PRO A CA 1
ATOM 688 C C . PRO A 1 88 ? -10.945 8.454 -6.176 1.00 94.38 88 PRO A C 1
ATOM 690 O O . PRO A 1 88 ? -9.948 8.756 -6.831 1.00 94.38 88 PRO A O 1
ATOM 693 N N . SER A 1 89 ? -11.349 7.197 -6.012 1.00 94.56 89 SER A N 1
ATOM 694 C CA . SER A 1 89 ? -10.654 6.047 -6.580 1.00 94.56 89 SER A CA 1
ATOM 695 C C . SER A 1 89 ? -11.661 5.037 -7.116 1.00 94.56 89 SER A C 1
ATOM 697 O O . SER A 1 89 ? -12.692 4.799 -6.496 1.00 94.56 89 SER A O 1
ATOM 699 N N . ALA A 1 90 ? -11.359 4.438 -8.269 1.00 93.56 90 ALA A N 1
ATOM 700 C CA . ALA A 1 90 ? -12.108 3.295 -8.799 1.00 93.56 90 ALA A CA 1
ATOM 701 C C . ALA A 1 90 ? -11.624 1.954 -8.211 1.00 93.56 90 ALA A C 1
ATOM 703 O O . ALA A 1 90 ? -12.178 0.901 -8.520 1.00 93.56 90 ALA A O 1
ATOM 704 N N . MET A 1 91 ? -10.556 1.988 -7.410 1.00 95.88 91 MET A N 1
ATOM 705 C CA . MET A 1 91 ? -10.003 0.813 -6.752 1.00 95.88 91 MET A CA 1
ATOM 706 C C . MET A 1 91 ? -10.792 0.504 -5.479 1.00 95.88 91 MET A C 1
ATOM 708 O O . MET A 1 91 ? -11.151 1.410 -4.723 1.00 95.88 91 MET A O 1
ATOM 712 N N . ARG A 1 92 ? -10.953 -0.784 -5.194 1.00 97.69 92 ARG A N 1
ATOM 713 C CA . ARG A 1 92 ? -11.351 -1.297 -3.887 1.00 97.69 92 ARG A CA 1
ATOM 714 C C . ARG A 1 92 ? -10.222 -2.091 -3.254 1.00 97.69 92 ARG A C 1
ATOM 716 O O . ARG A 1 92 ? -9.481 -2.784 -3.951 1.00 97.69 92 ARG A O 1
ATOM 723 N N . ILE A 1 93 ? -10.109 -1.967 -1.941 1.00 98.56 93 ILE A N 1
ATOM 724 C CA . ILE A 1 93 ? -9.147 -2.676 -1.107 1.00 98.56 93 ILE A CA 1
ATOM 725 C C . ILE A 1 93 ? -9.695 -4.071 -0.825 1.00 98.56 93 ILE A C 1
ATOM 727 O O . ILE A 1 93 ? -10.816 -4.214 -0.329 1.00 98.56 93 ILE A O 1
ATOM 731 N N . VAL A 1 94 ? -8.881 -5.085 -1.101 1.00 98.25 94 VAL A N 1
ATOM 732 C CA . VAL A 1 94 ? -9.142 -6.477 -0.737 1.00 98.25 94 VAL A CA 1
ATOM 733 C C . VAL A 1 94 ? -7.972 -6.990 0.090 1.00 98.25 94 VAL A C 1
ATOM 735 O O . VAL A 1 94 ? -6.818 -6.820 -0.294 1.00 98.25 94 VAL A O 1
ATOM 738 N N . ILE A 1 95 ? -8.270 -7.637 1.214 1.00 97.88 95 ILE A N 1
ATOM 739 C CA . ILE A 1 95 ? -7.289 -8.396 1.989 1.00 97.88 95 ILE A CA 1
ATOM 740 C C . ILE A 1 95 ? -7.513 -9.875 1.694 1.00 97.88 95 ILE A C 1
ATOM 742 O O . ILE A 1 95 ? -8.595 -10.415 1.948 1.00 97.88 95 ILE A O 1
ATOM 746 N N . THR A 1 96 ? -6.497 -10.528 1.140 1.00 95.06 96 THR A N 1
ATOM 747 C CA . THR A 1 96 ? -6.564 -11.937 0.744 1.00 95.06 96 THR A CA 1
ATOM 748 C C . THR A 1 96 ? -5.408 -12.735 1.324 1.00 95.06 96 THR A C 1
ATOM 750 O O . THR A 1 96 ? -4.324 -12.207 1.555 1.00 95.06 96 THR A O 1
ATOM 753 N N . GLU A 1 97 ? -5.641 -14.025 1.547 1.00 92.75 97 GLU A N 1
ATOM 754 C CA . GLU A 1 97 ? -4.570 -14.979 1.817 1.00 92.75 97 GLU A CA 1
ATOM 755 C C . GLU A 1 97 ? -3.898 -15.377 0.502 1.00 92.75 97 GLU A C 1
ATOM 757 O O . GLU A 1 97 ? -4.569 -15.623 -0.504 1.00 92.75 97 GLU A O 1
ATOM 762 N N . THR A 1 98 ? -2.573 -15.451 0.522 1.00 88.50 98 THR A N 1
ATOM 763 C CA . THR A 1 98 ? -1.736 -15.883 -0.599 1.00 88.50 98 THR A CA 1
ATOM 764 C C . THR A 1 98 ? -0.523 -16.664 -0.075 1.00 88.50 98 THR A C 1
ATOM 766 O O . THR A 1 98 ? -0.301 -16.750 1.135 1.00 88.50 98 THR A O 1
ATOM 769 N N . PHE A 1 99 ? 0.253 -17.275 -0.970 1.00 86.38 99 PHE A N 1
ATOM 770 C CA . PHE A 1 99 ? 1.372 -18.162 -0.638 1.00 86.38 99 PHE A CA 1
ATOM 771 C C . PHE A 1 99 ? 2.607 -17.809 -1.464 1.00 86.38 99 PHE A C 1
ATOM 773 O O . PHE A 1 99 ? 2.507 -17.493 -2.650 1.00 86.38 99 PHE A O 1
ATOM 780 N N . ARG A 1 100 ? 3.797 -17.913 -0.863 1.00 78.06 100 ARG A N 1
ATOM 781 C CA . ARG A 1 100 ? 5.063 -17.731 -1.584 1.00 78.06 100 ARG A CA 1
ATOM 782 C C . ARG A 1 100 ? 5.517 -19.053 -2.188 1.00 78.06 100 ARG A C 1
ATOM 784 O O . ARG A 1 100 ? 6.272 -19.803 -1.568 1.00 78.06 100 ARG A O 1
ATOM 791 N N . GLN A 1 101 ? 5.077 -19.321 -3.417 1.00 76.69 101 GLN A N 1
ATOM 792 C CA . GLN A 1 101 ? 5.455 -20.538 -4.135 1.00 76.69 101 GLN A CA 1
ATOM 793 C C . GLN A 1 101 ? 6.984 -20.708 -4.172 1.00 76.69 101 GLN A C 1
ATOM 795 O O . GLN A 1 101 ? 7.711 -19.821 -4.612 1.00 76.69 101 GLN A O 1
ATOM 800 N N . GLY A 1 102 ? 7.466 -21.863 -3.707 1.00 75.38 102 GLY A N 1
ATOM 801 C CA . GLY A 1 102 ? 8.892 -22.202 -3.723 1.00 75.38 102 GLY A CA 1
ATOM 802 C C . GLY A 1 102 ? 9.741 -21.539 -2.632 1.00 75.38 102 GLY A C 1
ATOM 803 O O . GLY A 1 102 ? 10.955 -21.723 -2.649 1.00 75.38 102 GLY A O 1
ATOM 804 N N . ILE A 1 103 ? 9.138 -20.801 -1.690 1.00 79.12 103 ILE A N 1
ATOM 805 C CA . ILE A 1 103 ? 9.836 -20.246 -0.516 1.00 79.12 103 ILE A CA 1
ATOM 806 C C . ILE A 1 103 ? 9.351 -20.935 0.761 1.00 79.12 103 ILE A C 1
ATOM 808 O O . ILE A 1 103 ? 10.155 -21.517 1.486 1.00 79.12 103 ILE A O 1
ATOM 812 N N . ASP A 1 104 ? 8.045 -20.887 1.031 1.00 82.44 104 ASP A N 1
ATOM 813 C CA . ASP A 1 104 ? 7.420 -21.576 2.158 1.00 82.44 104 ASP A CA 1
ATOM 814 C C . ASP A 1 104 ? 5.939 -21.893 1.879 1.00 82.44 104 ASP A C 1
ATOM 816 O O . ASP A 1 104 ? 5.306 -21.299 1.008 1.00 82.44 104 ASP A O 1
ATOM 820 N N . ASP A 1 105 ? 5.388 -22.845 2.636 1.00 83.75 105 ASP A N 1
ATOM 821 C CA . ASP A 1 105 ? 3.974 -23.242 2.548 1.00 83.75 105 ASP A CA 1
ATOM 822 C C . ASP A 1 105 ? 3.075 -22.415 3.488 1.00 83.75 105 ASP A C 1
ATOM 824 O O . ASP A 1 105 ? 1.959 -22.826 3.825 1.00 83.75 105 ASP A O 1
ATOM 828 N N . LYS A 1 106 ? 3.557 -21.270 3.992 1.00 87.19 106 LYS A N 1
ATOM 829 C CA . LYS A 1 106 ? 2.799 -20.464 4.950 1.00 87.19 106 LYS A CA 1
ATOM 830 C C . LYS A 1 106 ? 1.974 -19.426 4.207 1.00 87.19 106 LYS A C 1
ATOM 832 O O . LYS A 1 106 ? 2.506 -18.547 3.532 1.00 87.19 106 LYS A O 1
ATOM 837 N N . ALA A 1 107 ? 0.659 -19.507 4.396 1.00 88.00 107 ALA A N 1
ATOM 838 C CA . ALA A 1 107 ? -0.234 -18.441 3.981 1.00 88.00 107 ALA A CA 1
ATOM 839 C C . ALA A 1 107 ? 0.179 -17.131 4.665 1.00 88.00 107 ALA A C 1
ATOM 841 O O . ALA A 1 107 ? 0.495 -17.113 5.860 1.00 88.00 107 ALA A O 1
ATOM 842 N N . PHE A 1 108 ? 0.148 -16.038 3.918 1.00 89.50 108 PHE A N 1
ATOM 843 C CA . PHE A 1 108 ? 0.255 -14.691 4.459 1.00 89.50 108 PHE A CA 1
ATOM 844 C C . PHE A 1 108 ? -0.842 -13.812 3.868 1.00 89.50 108 PHE A C 1
ATOM 846 O O . PHE A 1 108 ? -1.418 -14.129 2.827 1.00 89.50 108 PHE A O 1
ATOM 853 N N . LEU A 1 109 ? -1.151 -12.729 4.573 1.00 93.88 109 LEU A N 1
ATOM 854 C CA . LEU A 1 109 ? -2.148 -11.764 4.137 1.00 93.88 109 LEU A CA 1
ATOM 855 C C . LEU A 1 109 ? -1.493 -10.701 3.265 1.00 93.88 109 LEU A C 1
ATOM 857 O O . LEU A 1 109 ? -0.461 -10.137 3.633 1.00 93.88 109 LEU A O 1
ATOM 861 N N . GLU A 1 110 ? -2.124 -10.417 2.135 1.00 94.56 110 GLU A N 1
ATOM 862 C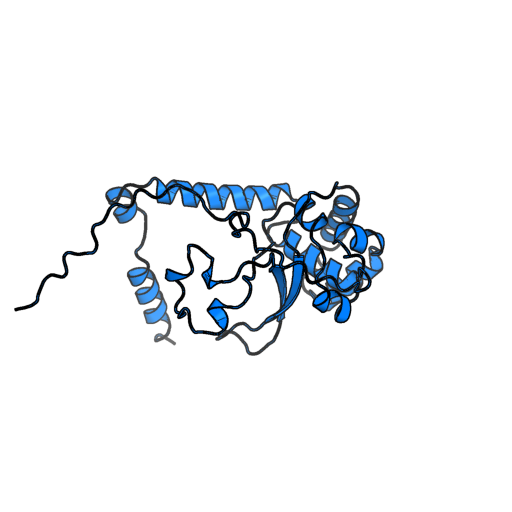 CA . GLU A 1 110 ? -1.732 -9.372 1.201 1.00 94.56 110 GLU A CA 1
ATOM 863 C C . GLU A 1 110 ? -2.874 -8.368 1.041 1.00 94.56 110 GLU A C 1
ATOM 865 O O . GLU A 1 110 ? -4.052 -8.741 1.014 1.00 94.56 110 GLU A O 1
ATOM 870 N N . VAL A 1 111 ? -2.512 -7.087 0.949 1.00 97.81 111 VAL A N 1
ATOM 871 C CA . VAL A 1 111 ? -3.439 -6.005 0.624 1.00 97.81 111 VAL A CA 1
ATOM 872 C C . VAL A 1 111 ? -3.305 -5.706 -0.858 1.00 97.81 111 VAL A C 1
ATOM 874 O O . VAL A 1 111 ? -2.245 -5.302 -1.327 1.00 97.81 111 VAL A O 1
ATOM 877 N N . ILE A 1 112 ? -4.393 -5.894 -1.592 1.00 97.94 112 ILE A N 1
ATOM 878 C CA . ILE A 1 112 ? -4.439 -5.678 -3.034 1.00 97.94 112 ILE A CA 1
ATOM 879 C C . ILE A 1 112 ? -5.549 -4.696 -3.392 1.00 97.94 112 ILE A C 1
ATOM 881 O O . ILE A 1 112 ? -6.549 -4.536 -2.687 1.00 97.94 112 ILE A O 1
ATOM 885 N N . GLY A 1 113 ? -5.371 -4.046 -4.532 1.00 97.81 113 GLY A N 1
ATOM 886 C CA . GLY A 1 113 ? -6.372 -3.227 -5.179 1.00 97.81 113 GLY A CA 1
ATOM 887 C C . GLY A 1 113 ? -7.058 -3.970 -6.317 1.00 97.81 113 GLY A C 1
ATOM 888 O O . GLY A 1 113 ? -6.397 -4.640 -7.105 1.00 97.81 113 GLY A O 1
ATOM 889 N N . ARG A 1 114 ? -8.370 -3.774 -6.456 1.00 96.94 114 ARG A N 1
ATOM 890 C CA . ARG A 1 114 ? -9.192 -4.308 -7.553 1.00 96.94 114 ARG A CA 1
ATOM 891 C C . ARG A 1 114 ? -10.098 -3.230 -8.146 1.00 96.94 114 ARG A C 1
ATOM 893 O O . ARG A 1 114 ? -10.629 -2.416 -7.402 1.00 96.94 114 ARG A O 1
ATOM 900 N N . ASN A 1 115 ? -10.302 -3.196 -9.461 1.00 95.12 115 ASN A N 1
ATOM 901 C CA . ASN A 1 115 ? -11.101 -2.150 -10.138 1.00 95.12 115 ASN A CA 1
ATOM 902 C C . ASN A 1 115 ? -12.059 -2.666 -11.228 1.00 95.12 115 ASN A C 1
ATOM 904 O O . ASN A 1 115 ? -12.631 -1.885 -11.983 1.00 95.12 115 ASN A O 1
ATOM 908 N N . GLY A 1 116 ? -12.226 -3.977 -11.327 1.00 94.31 116 GLY A N 1
ATOM 909 C CA . GLY A 1 116 ? -13.119 -4.668 -12.251 1.00 94.31 116 GLY A CA 1
ATOM 910 C C . GLY A 1 116 ? -12.453 -5.120 -13.548 1.00 94.31 116 GLY A C 1
ATOM 911 O O . GLY A 1 116 ? -13.078 -5.861 -14.310 1.00 94.31 116 GLY A O 1
ATOM 912 N N . CYS A 1 117 ? -11.212 -4.703 -13.820 1.00 93.12 117 CYS A N 1
ATOM 913 C CA . CYS A 1 117 ? -10.508 -5.110 -15.035 1.00 93.12 117 CYS A CA 1
ATOM 914 C C . CYS A 1 117 ? -9.999 -6.545 -14.913 1.00 93.12 117 CYS A C 1
ATOM 916 O O . CYS A 1 117 ? -9.502 -6.941 -13.859 1.00 93.12 117 CYS A O 1
ATOM 918 N N . ARG A 1 118 ? -10.090 -7.320 -15.997 1.00 93.69 118 ARG A N 1
ATOM 919 C CA . ARG A 1 118 ? -9.564 -8.688 -16.028 1.00 93.69 118 ARG A CA 1
ATOM 920 C C . ARG A 1 118 ? -8.103 -8.700 -16.445 1.00 93.69 118 ARG A C 1
ATOM 922 O O . ARG A 1 118 ? -7.653 -7.811 -17.170 1.00 93.69 118 ARG A O 1
ATOM 929 N N . ASN A 1 119 ? -7.389 -9.760 -16.077 1.00 92.06 119 ASN A N 1
ATOM 930 C CA . ASN A 1 119 ? -5.992 -9.934 -16.476 1.00 92.06 119 ASN A CA 1
ATOM 931 C C . ASN A 1 119 ? -5.819 -9.910 -17.995 1.00 92.06 119 ASN A C 1
ATOM 933 O O . ASN A 1 119 ? -4.918 -9.238 -18.489 1.00 92.06 119 ASN A O 1
ATOM 937 N N . ARG A 1 120 ? -6.724 -10.548 -18.746 1.00 90.31 120 ARG A N 1
ATOM 938 C CA . ARG A 1 120 ? -6.696 -10.548 -20.219 1.00 90.31 120 ARG A CA 1
ATOM 939 C C . ARG A 1 120 ? -6.829 -9.165 -20.865 1.00 90.31 120 ARG A C 1
ATOM 941 O O . ARG A 1 120 ? -6.469 -9.013 -22.029 1.00 90.31 120 ARG A O 1
ATOM 948 N N . ASP A 1 121 ? -7.358 -8.182 -20.136 1.00 90.31 121 ASP A N 1
ATOM 949 C CA . ASP A 1 121 ? -7.548 -6.819 -20.636 1.00 90.31 121 ASP A CA 1
ATOM 950 C C . ASP A 1 121 ? -6.277 -5.961 -20.449 1.00 90.31 121 ASP A C 1
ATOM 952 O O . ASP A 1 121 ? -6.185 -4.859 -20.993 1.00 90.31 121 ASP A O 1
ATOM 956 N N . GLN A 1 122 ? -5.278 -6.457 -19.706 1.00 87.88 122 GLN A N 1
ATOM 957 C CA . GLN A 1 122 ? -4.011 -5.761 -19.486 1.00 87.88 122 GLN A CA 1
ATOM 958 C C . GLN A 1 122 ? -3.135 -5.789 -20.742 1.00 87.88 122 GLN A C 1
ATOM 960 O O . GLN A 1 122 ? -2.987 -6.816 -21.407 1.00 87.88 122 GLN A O 1
ATOM 965 N N . GLN A 1 123 ? -2.461 -4.672 -21.032 1.00 86.94 123 GLN A N 1
ATOM 966 C CA . GLN A 1 123 ? -1.536 -4.574 -22.169 1.00 86.94 123 GLN A CA 1
ATOM 967 C C . GLN A 1 123 ? -0.410 -5.618 -22.099 1.00 86.94 123 GLN A C 1
ATOM 969 O O . GLN A 1 123 ? 0.019 -6.155 -23.127 1.00 86.94 123 GLN A O 1
ATOM 974 N N . ASP A 1 124 ? 0.045 -5.912 -20.884 1.00 83.88 124 ASP A N 1
ATOM 975 C CA . ASP A 1 124 ? 1.148 -6.829 -20.631 1.00 83.88 124 ASP A CA 1
ATOM 976 C C . ASP A 1 124 ? 0.709 -8.290 -20.518 1.00 83.88 124 ASP A C 1
ATOM 978 O O . ASP A 1 124 ? 1.563 -9.160 -20.370 1.00 83.88 124 ASP A O 1
ATOM 982 N N . PHE A 1 125 ? -0.586 -8.595 -20.694 1.00 87.12 125 PHE A N 1
ATOM 983 C CA . PHE A 1 125 ? -1.089 -9.964 -20.575 1.00 87.12 125 PHE A CA 1
ATOM 984 C C . PHE A 1 125 ? -0.350 -10.956 -21.479 1.00 87.12 125 PHE A C 1
ATOM 986 O O . PHE A 1 125 ? -0.064 -12.082 -21.090 1.00 87.12 125 PHE A O 1
ATOM 993 N N . ARG A 1 126 ? 0.054 -10.497 -22.670 1.00 84.88 126 ARG A N 1
ATOM 994 C CA . ARG A 1 126 ? 0.839 -11.274 -23.645 1.00 84.88 126 ARG A CA 1
ATOM 995 C C . ARG A 1 126 ? 2.198 -11.773 -23.136 1.00 84.88 126 ARG A C 1
ATOM 997 O O . ARG A 1 126 ? 2.819 -12.583 -23.818 1.00 84.88 126 ARG A O 1
ATOM 1004 N N . TYR A 1 127 ? 2.705 -11.209 -22.042 1.00 82.62 127 TYR A N 1
ATOM 1005 C CA . TYR A 1 127 ? 3.984 -11.582 -21.440 1.00 82.62 127 TYR A CA 1
ATOM 1006 C C . TYR A 1 127 ? 3.829 -12.574 -20.294 1.00 82.62 127 TYR A C 1
ATOM 1008 O O . TYR A 1 127 ? 4.825 -13.161 -19.877 1.00 82.62 127 TYR A O 1
ATOM 1016 N N . PHE A 1 128 ? 2.610 -12.773 -19.797 1.00 80.62 128 PHE A N 1
ATOM 1017 C CA . PHE A 1 128 ? 2.348 -13.810 -18.817 1.00 80.62 128 PHE A CA 1
ATOM 1018 C C . PHE A 1 128 ? 2.310 -15.176 -19.508 1.00 80.62 128 PHE A C 1
ATOM 1020 O O . PHE A 1 128 ? 1.822 -15.306 -20.630 1.00 80.62 128 PHE A O 1
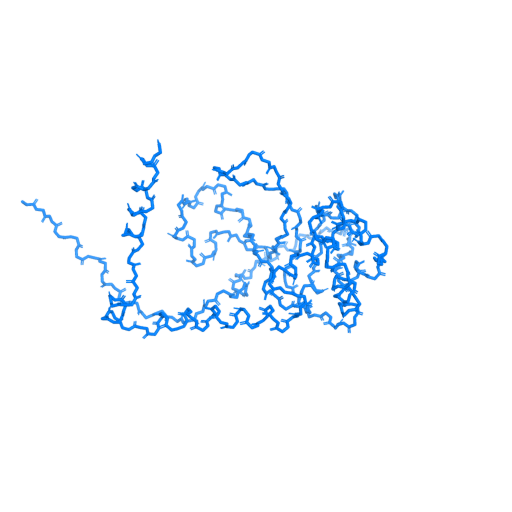ATOM 1027 N N . GLU A 1 129 ? 2.816 -16.209 -18.832 1.00 77.62 129 GLU A N 1
ATOM 1028 C CA . GLU A 1 129 ? 2.806 -17.604 -19.306 1.00 77.62 129 GLU A CA 1
ATOM 1029 C C . GLU A 1 129 ? 1.409 -18.242 -19.162 1.00 77.62 129 GLU A C 1
ATOM 1031 O O . GLU A 1 129 ? 1.247 -19.366 -18.692 1.00 77.62 129 GLU A O 1
ATOM 1036 N N . HIS A 1 130 ? 0.386 -17.491 -19.564 1.00 79.25 130 HIS A N 1
ATOM 1037 C CA . HIS A 1 130 ? -1.028 -17.786 -19.400 1.00 79.25 130 HIS A CA 1
ATOM 1038 C C . HIS A 1 130 ? -1.740 -17.712 -20.753 1.00 79.25 130 HIS A C 1
ATOM 1040 O O . HIS A 1 130 ? -1.374 -16.941 -21.644 1.00 79.25 130 HIS A O 1
ATOM 1046 N N . THR A 1 131 ? -2.755 -18.551 -20.935 1.00 70.75 131 THR A N 1
ATOM 1047 C CA . THR A 1 131 ? -3.563 -18.575 -22.164 1.00 70.75 131 THR A CA 1
ATOM 1048 C C . THR A 1 131 ? -4.878 -17.852 -21.933 1.00 70.75 131 THR A C 1
ATOM 1050 O O . THR A 1 131 ? -5.400 -17.868 -20.828 1.00 70.75 131 THR A O 1
ATOM 1053 N N . VAL A 1 132 ? -5.467 -17.263 -22.976 1.00 67.06 132 VAL A N 1
ATOM 1054 C CA . VAL A 1 132 ? -6.759 -16.552 -22.862 1.00 67.06 132 VAL A CA 1
ATOM 1055 C C . VAL A 1 132 ? -7.913 -17.423 -22.350 1.00 67.06 132 VAL A C 1
ATOM 1057 O O . VAL A 1 132 ? -8.906 -16.881 -21.877 1.00 67.06 132 VAL A O 1
ATOM 1060 N N . ASP A 1 133 ? -7.771 -18.747 -22.439 1.00 68.94 133 ASP A N 1
ATOM 1061 C CA . ASP A 1 133 ? -8.770 -19.727 -22.010 1.00 68.94 133 ASP A CA 1
ATOM 1062 C C . ASP A 1 133 ? -8.525 -20.251 -20.579 1.00 68.94 133 ASP A C 1
ATOM 1064 O O . ASP A 1 133 ? -9.245 -21.142 -20.121 1.00 68.94 133 ASP A O 1
ATOM 1068 N N . ASP A 1 134 ? -7.511 -19.747 -19.865 1.00 77.44 134 ASP A N 1
ATOM 1069 C CA . ASP A 1 134 ? -7.276 -20.126 -18.473 1.00 77.44 134 ASP A CA 1
ATOM 1070 C C . ASP A 1 134 ? -8.076 -19.266 -17.481 1.00 77.44 134 ASP A C 1
ATOM 1072 O O . ASP A 1 134 ? -8.498 -18.143 -17.756 1.00 77.44 134 ASP A O 1
ATOM 1076 N N . GLY A 1 135 ? -8.310 -19.817 -16.286 1.00 83.31 135 GLY A N 1
ATOM 1077 C CA . GLY A 1 135 ? -9.044 -19.107 -15.234 1.00 83.31 135 GLY A CA 1
ATOM 1078 C C . GLY A 1 135 ? -8.339 -17.835 -14.752 1.00 83.31 135 GLY A C 1
ATOM 1079 O O . GLY A 1 135 ? -8.983 -16.984 -14.144 1.00 83.31 135 GLY A O 1
ATOM 1080 N N . TYR A 1 136 ? -7.041 -17.686 -15.034 1.00 86.12 136 TYR A N 1
ATOM 1081 C CA . TYR A 1 136 ? -6.273 -16.496 -14.689 1.00 86.12 136 TYR A CA 1
ATOM 1082 C C . TYR A 1 136 ? -6.614 -15.326 -15.619 1.00 86.12 136 TYR A C 1
ATOM 1084 O O . TYR A 1 136 ? -6.810 -14.214 -15.135 1.00 86.12 136 TYR A O 1
ATOM 1092 N N . ALA A 1 137 ? -6.773 -15.570 -16.921 1.00 89.50 137 ALA A N 1
ATOM 1093 C CA . ALA A 1 137 ? -7.165 -14.578 -17.920 1.00 89.50 137 ALA A CA 1
ATOM 1094 C C . ALA A 1 137 ? -8.476 -13.866 -17.556 1.00 89.50 137 ALA A C 1
ATOM 1096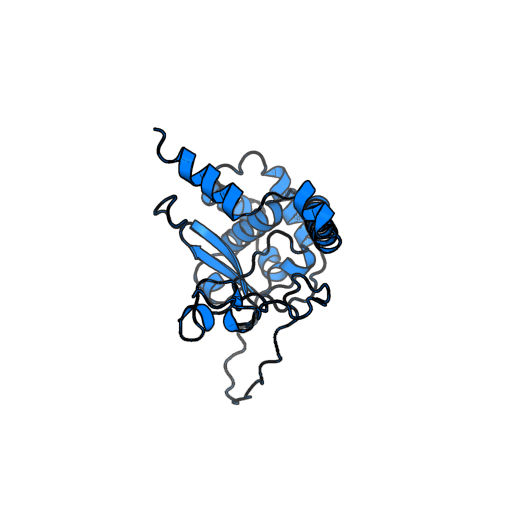 O O . ALA A 1 137 ? -8.602 -12.651 -17.732 1.00 89.50 137 ALA A O 1
ATOM 1097 N N . ASP A 1 138 ? -9.439 -14.631 -17.036 1.00 91.38 138 ASP A N 1
ATOM 1098 C CA . ASP A 1 138 ? -10.759 -14.146 -16.639 1.00 91.38 138 ASP A CA 1
ATOM 1099 C C . ASP A 1 138 ? -10.847 -13.621 -15.205 1.00 91.38 138 ASP A C 1
ATOM 1101 O O . ASP A 1 138 ? -11.830 -12.949 -14.870 1.00 91.38 138 ASP A O 1
ATOM 1105 N N . ALA A 1 139 ? -9.836 -13.889 -14.378 1.00 91.50 139 ALA A N 1
ATOM 1106 C CA . ALA A 1 139 ? -9.745 -13.320 -13.046 1.00 91.50 139 ALA A CA 1
ATOM 1107 C C . ALA A 1 139 ? -9.530 -11.804 -13.117 1.00 91.50 139 ALA A C 1
ATOM 1109 O O . ALA A 1 139 ? -8.934 -11.262 -14.054 1.00 91.50 139 ALA A O 1
ATOM 1110 N N . GLU A 1 140 ? -10.040 -11.119 -12.103 1.00 94.94 140 GLU A N 1
ATOM 1111 C CA . GLU A 1 140 ? -9.786 -9.700 -11.924 1.00 94.94 140 GLU A CA 1
ATOM 1112 C C . GLU A 1 140 ? -8.315 -9.456 -11.592 1.00 94.94 140 GLU A C 1
ATOM 1114 O O . GLU A 1 140 ? -7.682 -10.261 -10.910 1.00 94.94 140 GLU A O 1
ATOM 1119 N N . THR A 1 141 ? -7.772 -8.352 -12.096 1.00 94.31 141 THR A N 1
ATOM 1120 C CA . THR A 1 141 ? -6.384 -7.982 -11.852 1.00 94.31 141 THR A CA 1
ATOM 1121 C C . THR A 1 141 ? -6.196 -7.484 -10.429 1.00 94.31 141 THR A C 1
ATOM 1123 O O . THR A 1 141 ? -6.872 -6.552 -9.985 1.00 94.31 141 THR A O 1
ATOM 1126 N N . ASP A 1 142 ? -5.217 -8.085 -9.762 1.00 94.00 142 ASP A N 1
ATOM 1127 C CA . ASP A 1 142 ? -4.756 -7.697 -8.440 1.00 94.00 142 ASP A CA 1
ATOM 1128 C C . ASP A 1 142 ? -3.609 -6.694 -8.587 1.00 94.00 142 ASP A C 1
ATOM 1130 O O . ASP A 1 142 ? -2.608 -6.954 -9.259 1.00 94.00 142 ASP A O 1
ATOM 1134 N N . TRP A 1 143 ? -3.766 -5.523 -7.975 1.00 94.50 143 TRP A N 1
ATOM 1135 C CA . TRP A 1 143 ? -2.790 -4.440 -8.036 1.00 94.50 143 TRP A CA 1
ATOM 1136 C C . TRP A 1 143 ? -2.131 -4.223 -6.681 1.00 94.50 143 TRP A C 1
ATOM 1138 O O . TRP A 1 143 ? -2.818 -4.131 -5.665 1.00 94.50 143 TRP A O 1
ATOM 1148 N N . SER A 1 144 ? -0.812 -4.035 -6.670 1.00 94.19 144 SER A N 1
ATOM 1149 C CA . SER A 1 144 ? -0.139 -3.511 -5.481 1.00 94.19 144 SER A CA 1
ATOM 1150 C C . SER A 1 144 ? -0.552 -2.058 -5.233 1.00 94.19 144 SER A C 1
ATOM 1152 O O . SER A 1 144 ? -0.678 -1.260 -6.168 1.00 94.19 144 SER A O 1
ATOM 1154 N N . LEU A 1 145 ? -0.753 -1.711 -3.962 1.00 96.50 145 LEU A N 1
ATOM 1155 C CA . LEU A 1 145 ? -1.184 -0.381 -3.542 1.00 96.50 145 LEU A CA 1
ATOM 1156 C C . LEU A 1 145 ? -0.074 0.431 -2.847 1.00 96.50 145 LEU A C 1
ATOM 1158 O O . LEU A 1 145 ? -0.238 1.638 -2.648 1.00 96.50 145 LEU A O 1
ATOM 1162 N N . SER A 1 146 ? 1.067 -0.184 -2.521 1.00 94.31 146 SER A N 1
ATOM 1163 C CA . SER A 1 146 ? 2.104 0.360 -1.624 1.00 94.31 146 SER A CA 1
ATOM 1164 C C . SER A 1 146 ? 2.739 1.689 -2.068 1.00 94.31 146 SER A C 1
ATOM 1166 O O . SER A 1 146 ? 3.249 2.442 -1.239 1.00 94.31 146 SER A O 1
ATOM 1168 N N . LEU A 1 147 ? 2.690 2.015 -3.366 1.00 95.56 147 LEU A N 1
ATOM 1169 C CA . LEU A 1 147 ? 3.208 3.269 -3.936 1.00 95.56 147 LEU A CA 1
ATOM 1170 C C . LEU A 1 147 ? 2.119 4.303 -4.266 1.00 95.56 147 LEU A C 1
ATOM 1172 O O . LEU A 1 147 ? 2.426 5.394 -4.757 1.00 95.56 147 LEU A O 1
ATOM 1176 N N . ARG A 1 148 ? 0.841 3.996 -4.013 1.00 95.69 148 ARG A N 1
ATOM 1177 C CA . ARG A 1 148 ? -0.265 4.926 -4.280 1.00 95.69 148 ARG A CA 1
ATOM 1178 C C . ARG A 1 148 ? -0.268 6.082 -3.265 1.00 95.69 148 ARG A C 1
ATOM 1180 O O . ARG A 1 148 ? 0.075 5.868 -2.099 1.00 95.69 148 ARG A O 1
ATOM 1187 N N . PRO A 1 149 ? -0.680 7.299 -3.667 1.00 97.19 149 PRO A N 1
ATOM 1188 C CA . PRO A 1 149 ? -0.895 8.401 -2.731 1.00 97.19 149 PRO A CA 1
ATOM 1189 C C . PRO A 1 149 ? -1.894 8.012 -1.637 1.00 97.19 149 PRO A C 1
ATOM 1191 O O . PRO A 1 149 ? -2.889 7.333 -1.907 1.00 97.19 149 PRO A O 1
ATOM 1194 N N . TRP A 1 150 ? -1.668 8.446 -0.398 1.00 98.25 150 TRP A N 1
ATOM 1195 C CA . TRP A 1 150 ? -2.540 8.067 0.711 1.00 98.25 150 TRP A CA 1
ATOM 1196 C C . TRP A 1 150 ? -3.939 8.674 0.578 1.00 98.25 150 TRP A C 1
ATOM 1198 O O . TRP A 1 150 ? -4.905 8.064 1.023 1.00 98.25 150 TRP A O 1
ATOM 1208 N N . GLU A 1 151 ? -4.086 9.835 -0.063 1.00 98.31 151 GLU A N 1
ATOM 1209 C CA . GLU A 1 151 ? -5.394 10.423 -0.362 1.00 98.31 151 GLU A CA 1
ATOM 1210 C C . GLU A 1 151 ? -6.247 9.484 -1.221 1.00 98.31 151 GLU A C 1
ATOM 1212 O O . GLU A 1 151 ? -7.447 9.359 -0.986 1.00 98.31 151 GLU A O 1
ATOM 1217 N N . GLU A 1 152 ? -5.635 8.782 -2.176 1.00 98.00 152 GLU A N 1
ATOM 1218 C CA . GLU A 1 152 ? -6.352 7.817 -3.003 1.00 98.00 152 GLU A CA 1
ATOM 1219 C C . GLU A 1 152 ? -6.714 6.560 -2.220 1.00 98.00 152 GLU A C 1
ATOM 1221 O O . GLU A 1 152 ? -7.850 6.113 -2.330 1.00 98.00 152 GLU A O 1
ATOM 1226 N N . TRP A 1 153 ? -5.803 6.029 -1.390 1.00 98.44 153 TRP A N 1
ATOM 1227 C CA . TRP A 1 153 ? -6.112 4.936 -0.453 1.00 98.44 153 TRP A CA 1
ATOM 1228 C C . TRP A 1 153 ? -7.355 5.255 0.379 1.00 98.44 153 TRP A C 1
ATOM 1230 O O . TRP A 1 153 ? -8.250 4.426 0.521 1.00 98.44 153 TRP A O 1
ATOM 1240 N N . LEU A 1 154 ? -7.432 6.480 0.904 1.00 98.62 154 LEU A N 1
ATOM 1241 C CA . LEU A 1 154 ? -8.548 6.946 1.724 1.00 98.62 154 LEU A CA 1
ATOM 1242 C C . LEU A 1 154 ? -9.885 6.977 0.971 1.00 98.62 154 LEU A C 1
ATOM 1244 O O . LEU A 1 154 ? -10.934 6.829 1.604 1.00 98.62 154 LEU A O 1
ATOM 1248 N N . GLY A 1 155 ? -9.857 7.166 -0.349 1.00 98.00 155 GLY A N 1
ATOM 1249 C CA . GLY A 1 155 ? -11.044 7.137 -1.200 1.00 98.00 155 GLY A CA 1
ATOM 1250 C C . GLY A 1 155 ? -11.399 5.764 -1.765 1.00 98.00 155 GLY A C 1
ATOM 1251 O O . GLY A 1 155 ? -12.447 5.652 -2.392 1.00 98.00 155 GLY A O 1
ATOM 1252 N N . MET A 1 156 ? -10.576 4.734 -1.547 1.00 98.31 156 MET A N 1
ATOM 1253 C CA . MET A 1 156 ? -10.900 3.366 -1.956 1.00 98.31 156 MET A CA 1
ATOM 1254 C C . MET A 1 156 ? -11.998 2.782 -1.071 1.00 98.31 156 MET A C 1
ATOM 1256 O O . MET A 1 156 ? -11.988 2.940 0.156 1.00 98.31 156 MET A O 1
ATOM 1260 N N . GLU A 1 157 ? -12.927 2.072 -1.701 1.00 98.19 157 GLU A N 1
ATOM 1261 C CA . GLU A 1 157 ? -13.906 1.242 -1.004 1.00 98.19 157 GLU A CA 1
ATOM 1262 C C . GLU A 1 157 ? -13.231 -0.008 -0.433 1.00 98.19 157 GLU A C 1
ATOM 1264 O O . GLU A 1 157 ? -12.264 -0.514 -0.997 1.00 98.19 157 GLU A O 1
ATOM 1269 N N . ILE A 1 158 ? -13.726 -0.523 0.687 1.00 98.31 158 ILE A N 1
ATOM 1270 C CA . ILE A 1 158 ? -13.316 -1.826 1.209 1.00 98.31 158 ILE A CA 1
ATOM 1271 C C . ILE A 1 158 ? -14.251 -2.883 0.626 1.00 98.31 158 ILE A C 1
ATOM 1273 O O . ILE A 1 158 ? -15.472 -2.773 0.750 1.00 98.31 158 ILE A O 1
ATOM 1277 N N . ASP A 1 159 ? -13.685 -3.911 -0.000 1.00 97.44 159 ASP A N 1
ATOM 1278 C CA . ASP A 1 159 ? -14.462 -5.001 -0.579 1.00 97.44 159 ASP A CA 1
ATOM 1279 C C . ASP A 1 159 ? -15.244 -5.763 0.502 1.00 97.44 159 ASP A C 1
ATOM 1281 O O . ASP A 1 159 ? -14.754 -5.996 1.612 1.00 97.44 159 ASP A O 1
ATOM 1285 N N . ALA A 1 160 ? -16.467 -6.180 0.167 1.00 95.94 160 ALA A N 1
ATOM 1286 C CA . ALA A 1 160 ? -17.359 -6.873 1.095 1.00 95.94 160 ALA A CA 1
ATOM 1287 C C . ALA A 1 160 ? -16.714 -8.132 1.695 1.00 95.94 160 ALA A C 1
ATOM 1289 O O . ALA A 1 160 ? -16.830 -8.372 2.894 1.00 95.94 160 ALA A O 1
ATOM 1290 N N . SER A 1 161 ? -15.941 -8.881 0.901 1.00 95.50 161 SER A N 1
ATOM 1291 C CA . SER A 1 161 ? -15.247 -10.080 1.388 1.00 95.50 161 SER A CA 1
ATOM 1292 C C . SER A 1 161 ? -14.198 -9.785 2.464 1.00 95.50 161 SER A C 1
ATOM 1294 O O . SER A 1 161 ? -13.891 -10.657 3.276 1.00 95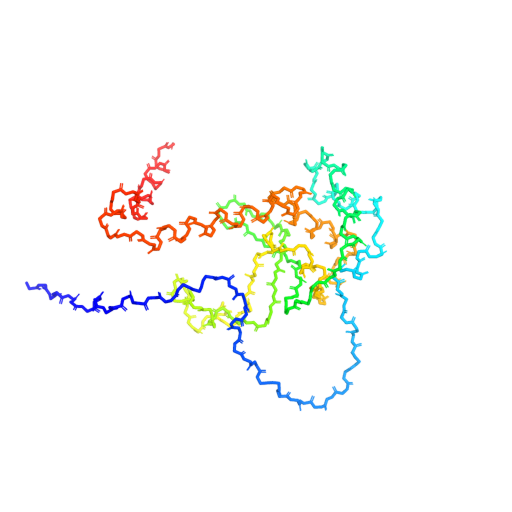.50 161 SER A O 1
ATOM 1296 N N . THR A 1 162 ? -13.654 -8.566 2.480 1.00 97.50 162 THR A N 1
ATOM 1297 C CA . THR A 1 162 ? -12.720 -8.100 3.511 1.00 97.50 162 THR A CA 1
ATOM 1298 C C . THR A 1 162 ? -13.475 -7.677 4.767 1.00 97.50 162 THR A C 1
ATOM 1300 O O . THR A 1 162 ? -13.101 -8.080 5.865 1.00 97.50 162 THR A O 1
ATOM 1303 N N . LEU A 1 163 ? -14.573 -6.931 4.612 1.00 96.88 163 LEU A N 1
ATOM 1304 C CA . LEU A 1 163 ? -15.435 -6.523 5.729 1.00 96.88 163 LEU A CA 1
ATOM 1305 C C . LEU A 1 163 ? -16.074 -7.716 6.458 1.00 96.88 163 LEU A C 1
ATOM 1307 O O . LEU A 1 163 ? -16.296 -7.640 7.663 1.00 96.88 163 LEU A O 1
ATOM 1311 N N . ASP A 1 164 ? -16.345 -8.809 5.744 1.00 96.62 164 ASP A N 1
ATOM 1312 C CA . ASP A 1 164 ? -16.909 -10.033 6.321 1.00 96.62 164 ASP A CA 1
ATOM 1313 C C . ASP A 1 164 ? -15.895 -10.828 7.161 1.00 96.62 164 ASP A C 1
ATOM 1315 O O . ASP A 1 164 ? -16.289 -11.616 8.023 1.00 96.62 164 ASP A O 1
ATOM 1319 N N . LYS A 1 165 ? -14.592 -10.655 6.902 1.00 96.88 165 LYS A N 1
ATOM 1320 C CA . LYS A 1 165 ? -13.521 -11.469 7.501 1.00 96.88 165 LYS A CA 1
ATOM 1321 C C . LYS A 1 165 ? -12.733 -10.757 8.591 1.00 96.88 165 LYS A C 1
ATOM 1323 O O . LYS A 1 165 ? -12.236 -11.430 9.489 1.00 96.88 165 LYS A O 1
ATOM 1328 N N . PHE A 1 166 ? -12.598 -9.440 8.493 1.00 97.50 166 PHE A N 1
ATOM 1329 C CA . PHE A 1 166 ? -11.688 -8.661 9.324 1.00 97.50 166 PHE A CA 1
ATOM 1330 C C . PHE A 1 166 ? -12.419 -7.520 10.019 1.00 97.50 166 PHE A C 1
ATOM 1332 O O . PHE A 1 166 ? -13.308 -6.880 9.449 1.00 97.50 166 PHE A O 1
ATOM 1339 N N . ASP A 1 167 ? -12.009 -7.216 11.247 1.00 97.12 167 ASP A N 1
ATOM 1340 C CA . ASP A 1 167 ? -12.501 -6.030 11.930 1.00 97.12 167 ASP A CA 1
ATOM 1341 C C . ASP A 1 167 ? -11.841 -4.741 11.402 1.00 97.12 167 ASP A C 1
ATOM 1343 O O . ASP A 1 167 ? -10.839 -4.742 10.684 1.00 97.12 167 ASP A O 1
ATOM 1347 N N . SER A 1 168 ? -12.409 -3.583 11.755 1.00 98.19 168 SER A N 1
ATOM 1348 C CA . SER A 1 168 ? -11.896 -2.293 11.274 1.00 98.19 168 SER A CA 1
ATOM 1349 C C . SER A 1 168 ? -10.448 -2.005 11.699 1.00 98.19 168 SER A C 1
ATOM 1351 O O . SER A 1 168 ? -9.736 -1.302 10.988 1.00 98.19 168 SER A O 1
ATOM 1353 N N . SER A 1 169 ? -9.999 -2.496 12.853 1.00 98.44 169 SER A N 1
ATOM 1354 C CA . SER A 1 169 ? -8.626 -2.272 13.323 1.00 98.44 169 SER A CA 1
ATOM 1355 C C . SER A 1 169 ? -7.632 -3.195 12.625 1.00 98.44 169 SER A C 1
ATOM 1357 O O . SER A 1 169 ? -6.529 -2.745 12.323 1.00 98.44 169 SER A O 1
ATOM 1359 N N . GLU A 1 170 ? -8.023 -4.435 12.325 1.00 98.25 170 GLU A N 1
ATOM 1360 C CA . GLU A 1 170 ? -7.245 -5.377 11.512 1.00 98.25 170 GLU A CA 1
ATOM 1361 C C . GLU A 1 170 ? -7.072 -4.858 10.085 1.00 98.25 170 GLU A C 1
ATOM 1363 O O . GLU A 1 170 ? -5.943 -4.738 9.609 1.00 98.25 170 GLU A O 1
ATOM 1368 N N . ILE A 1 171 ? -8.166 -4.433 9.439 1.00 98.62 171 ILE A N 1
ATOM 1369 C CA . ILE A 1 171 ? -8.112 -3.834 8.096 1.00 98.62 171 ILE A CA 1
ATOM 1370 C C . ILE A 1 171 ? -7.186 -2.616 8.101 1.00 98.62 171 ILE A C 1
ATOM 1372 O O . ILE A 1 171 ? -6.295 -2.501 7.263 1.00 98.62 171 ILE A O 1
ATOM 1376 N N . ALA A 1 172 ? -7.345 -1.719 9.080 1.00 98.62 172 ALA A N 1
ATOM 1377 C CA . ALA A 1 172 ? -6.483 -0.550 9.197 1.00 98.62 172 ALA A CA 1
ATOM 1378 C C . ALA A 1 172 ? -5.012 -0.912 9.445 1.00 98.62 172 ALA A C 1
ATOM 1380 O O . ALA A 1 172 ? -4.139 -0.208 8.942 1.00 98.62 172 ALA A O 1
ATOM 1381 N N . ALA A 1 173 ? -4.722 -1.979 10.196 1.00 98.31 173 ALA A N 1
ATOM 1382 C CA . ALA A 1 173 ? -3.356 -2.436 10.433 1.00 98.31 173 ALA A CA 1
ATOM 1383 C C . ALA A 1 173 ? -2.694 -2.888 9.131 1.00 98.31 173 ALA A C 1
ATOM 1385 O O . ALA A 1 173 ? -1.598 -2.426 8.829 1.00 98.31 173 ALA A O 1
ATOM 1386 N N . HIS A 1 174 ? -3.381 -3.721 8.348 1.00 98.25 174 HIS A N 1
ATOM 1387 C CA . HIS A 1 174 ? -2.890 -4.197 7.057 1.00 98.25 174 HIS A CA 1
ATOM 1388 C C . HIS A 1 174 ? -2.685 -3.046 6.066 1.00 98.25 174 HIS A C 1
ATOM 1390 O O . HIS A 1 174 ? -1.603 -2.918 5.496 1.00 98.25 174 HIS A O 1
ATOM 1396 N N . CYS A 1 175 ? -3.674 -2.155 5.922 1.00 98.56 175 CYS A N 1
ATOM 1397 C CA . CYS A 1 175 ? -3.559 -1.003 5.028 1.00 98.56 175 CYS A CA 1
ATOM 1398 C C . CYS A 1 175 ? -2.416 -0.073 5.441 1.00 98.56 175 CYS A C 1
ATOM 1400 O O . CYS A 1 175 ? -1.582 0.272 4.616 1.00 98.56 175 CYS A O 1
ATOM 1402 N N . ILE A 1 176 ? -2.342 0.330 6.715 1.00 98.38 176 ILE A N 1
ATOM 1403 C CA . ILE A 1 176 ? -1.299 1.260 7.167 1.00 98.38 176 ILE A CA 1
ATOM 1404 C C . ILE A 1 176 ? 0.086 0.619 7.049 1.00 98.38 176 ILE A C 1
ATOM 1406 O O . ILE A 1 176 ? 1.028 1.309 6.669 1.00 98.38 176 ILE A O 1
ATOM 1410 N N . TRP A 1 177 ? 0.220 -0.673 7.354 1.00 97.44 177 TRP A N 1
ATOM 1411 C CA . TRP A 1 177 ? 1.479 -1.388 7.167 1.00 97.44 177 TRP A CA 1
ATOM 1412 C C . TRP A 1 177 ? 1.929 -1.325 5.701 1.00 97.44 177 TRP A C 1
ATOM 1414 O O . TRP A 1 177 ? 3.032 -0.843 5.437 1.00 97.44 177 TRP A O 1
ATOM 1424 N N . ASP A 1 178 ? 1.047 -1.661 4.753 1.00 97.00 178 ASP A N 1
ATOM 1425 C CA . ASP A 1 178 ? 1.354 -1.633 3.315 1.00 97.00 178 ASP A CA 1
ATOM 1426 C C . ASP A 1 178 ? 1.644 -0.209 2.795 1.00 97.00 178 ASP A C 1
ATOM 1428 O O . ASP A 1 178 ? 2.634 0.032 2.103 1.00 97.00 178 ASP A O 1
ATOM 1432 N N . MET A 1 179 ? 0.873 0.788 3.246 1.00 97.56 179 MET A N 1
ATOM 1433 C CA . MET A 1 179 ? 1.092 2.215 2.952 1.00 97.56 179 MET A CA 1
ATOM 1434 C C . MET A 1 179 ? 2.443 2.750 3.448 1.00 97.56 179 MET A C 1
ATOM 1436 O O . MET A 1 179 ? 2.877 3.817 3.001 1.00 97.56 179 MET A O 1
ATOM 1440 N N . THR A 1 180 ? 3.074 2.057 4.401 1.00 96.62 180 THR A N 1
ATOM 1441 C CA . THR A 1 180 ? 4.357 2.446 5.006 1.00 96.62 180 THR A CA 1
ATOM 1442 C C . THR A 1 180 ? 5.526 1.556 4.595 1.00 96.62 180 THR A C 1
ATOM 1444 O O . THR A 1 180 ? 6.641 1.756 5.079 1.00 96.62 180 THR A O 1
ATOM 1447 N N . PHE A 1 181 ? 5.315 0.623 3.659 1.00 94.06 181 PHE A N 1
ATOM 1448 C CA . PHE A 1 181 ? 6.345 -0.314 3.206 1.00 94.06 181 PHE A CA 1
ATOM 1449 C C . PHE A 1 181 ? 7.608 0.396 2.680 1.00 94.06 181 PHE A C 1
ATOM 1451 O O . PHE A 1 181 ? 8.730 -0.036 2.936 1.00 94.06 181 PHE A O 1
ATOM 1458 N N . HIS A 1 182 ? 7.433 1.539 2.006 1.00 93.44 182 HIS A N 1
ATOM 1459 C CA . HIS A 1 182 ? 8.526 2.370 1.480 1.00 93.44 182 HIS A CA 1
ATOM 1460 C C . HIS A 1 182 ? 8.909 3.555 2.389 1.00 93.44 182 HIS A C 1
ATOM 1462 O O . HIS A 1 182 ? 9.678 4.428 1.983 1.00 93.44 182 HIS A O 1
ATOM 1468 N N . GLY A 1 183 ? 8.383 3.603 3.615 1.00 95.44 183 GLY A N 1
ATOM 1469 C CA . GLY A 1 183 ? 8.655 4.653 4.595 1.00 95.44 183 GLY A CA 1
ATOM 1470 C C . GLY A 1 183 ? 7.395 5.205 5.261 1.00 95.44 183 GLY A C 1
ATOM 1471 O O . GLY A 1 183 ? 6.281 5.071 4.767 1.00 95.44 183 GLY A O 1
ATOM 1472 N N . PHE A 1 184 ? 7.578 5.881 6.396 1.00 96.88 184 PHE A N 1
ATOM 1473 C CA . PHE A 1 184 ? 6.481 6.411 7.218 1.00 96.88 184 PHE A CA 1
ATOM 1474 C C . PHE A 1 184 ? 5.987 7.795 6.786 1.00 96.88 184 PHE A C 1
ATOM 1476 O O . PHE A 1 184 ? 5.115 8.375 7.436 1.00 96.88 184 PHE A O 1
ATOM 1483 N N . GLU A 1 185 ? 6.517 8.337 5.691 1.00 96.44 185 GLU A N 1
ATOM 1484 C CA . GLU A 1 185 ? 6.036 9.575 5.097 1.00 96.44 185 GLU A CA 1
ATOM 1485 C C . GLU A 1 185 ? 5.667 9.396 3.627 1.00 96.44 185 GLU A C 1
ATOM 1487 O O . GLU A 1 185 ? 6.477 8.935 2.828 1.00 96.44 185 GLU A O 1
ATOM 1492 N N . GLN A 1 186 ? 4.485 9.888 3.237 1.00 94.19 186 GLN A N 1
ATOM 1493 C CA . GLN A 1 186 ? 4.047 9.909 1.836 1.00 94.19 186 GLN A CA 1
ATOM 1494 C C . GLN A 1 186 ? 5.100 10.481 0.876 1.00 94.19 186 GLN A C 1
ATOM 1496 O O . GLN A 1 186 ? 5.257 9.967 -0.224 1.00 94.19 186 GLN A O 1
ATOM 1501 N N . GLY A 1 187 ? 5.853 11.509 1.282 1.00 94.94 187 GLY A N 1
ATOM 1502 C CA . GLY A 1 187 ? 6.919 12.070 0.447 1.00 94.94 187 GLY A CA 1
ATOM 1503 C C . GLY A 1 187 ? 8.015 11.055 0.097 1.00 94.94 187 GLY A C 1
ATOM 1504 O O . GLY A 1 187 ? 8.515 11.067 -1.022 1.00 94.94 187 GLY A O 1
ATOM 1505 N N . GLN A 1 188 ? 8.349 10.138 1.011 1.00 94.50 188 GLN A N 1
ATOM 1506 C CA . GLN A 1 188 ? 9.322 9.064 0.770 1.00 94.50 188 GLN A CA 1
ATOM 1507 C C . GLN A 1 188 ? 8.763 8.013 -0.195 1.00 94.50 188 GLN A C 1
ATOM 1509 O O . GLN A 1 188 ? 9.446 7.606 -1.135 1.00 94.50 188 GLN A O 1
ATOM 1514 N N . VAL A 1 189 ? 7.496 7.634 -0.004 1.00 93.31 189 VAL A N 1
ATOM 1515 C CA . VAL A 1 189 ? 6.779 6.698 -0.882 1.00 93.31 189 VAL A CA 1
ATOM 1516 C C . VAL A 1 189 ? 6.708 7.250 -2.311 1.00 93.31 189 VAL A C 1
ATOM 1518 O O . VAL A 1 189 ? 7.094 6.577 -3.263 1.00 93.31 189 VAL A O 1
ATOM 1521 N N . GLN A 1 190 ? 6.301 8.512 -2.471 1.00 95.62 190 GLN A N 1
ATOM 1522 C CA . GLN A 1 190 ? 6.182 9.145 -3.788 1.00 95.62 190 GLN A CA 1
ATOM 1523 C C . GLN A 1 190 ? 7.542 9.425 -4.443 1.00 95.62 190 GLN A C 1
ATOM 1525 O O . GLN A 1 190 ? 7.664 9.312 -5.658 1.00 95.62 190 GLN A O 1
ATOM 1530 N N . SER A 1 191 ? 8.583 9.723 -3.659 1.00 95.38 191 SER A N 1
ATOM 1531 C CA . SER A 1 191 ? 9.957 9.826 -4.174 1.00 95.38 191 SER A CA 1
ATOM 1532 C C . SER A 1 191 ? 10.456 8.482 -4.717 1.00 95.38 191 SER A C 1
ATOM 1534 O O . SER A 1 191 ? 11.088 8.432 -5.769 1.00 95.38 191 SER A O 1
ATOM 1536 N N . THR A 1 192 ? 10.105 7.378 -4.048 1.00 95.44 192 THR A N 1
ATOM 1537 C CA . THR A 1 192 ? 10.427 6.021 -4.515 1.00 95.44 192 THR A CA 1
ATOM 1538 C C . THR A 1 192 ? 9.754 5.724 -5.855 1.00 95.44 192 THR A C 1
ATOM 1540 O O . THR A 1 192 ? 10.418 5.256 -6.778 1.00 95.44 192 THR A O 1
ATOM 1543 N N . LEU A 1 193 ? 8.463 6.046 -5.998 1.00 94.38 193 LEU A N 1
ATOM 1544 C CA . LEU A 1 193 ? 7.755 5.912 -7.274 1.00 94.38 193 LEU A CA 1
ATOM 1545 C C . LEU A 1 193 ? 8.397 6.774 -8.372 1.00 94.38 193 LEU A C 1
ATOM 1547 O O . LEU A 1 193 ? 8.626 6.281 -9.474 1.00 94.38 193 LEU A O 1
ATOM 1551 N N . ALA A 1 194 ? 8.728 8.031 -8.066 1.00 95.31 194 ALA A N 1
ATOM 1552 C CA . ALA A 1 194 ? 9.358 8.943 -9.017 1.00 95.31 194 ALA A CA 1
ATOM 1553 C C . ALA A 1 194 ? 10.717 8.422 -9.511 1.00 95.31 194 ALA A C 1
ATOM 1555 O O . ALA A 1 194 ? 10.983 8.471 -10.708 1.00 95.31 194 ALA A O 1
ATOM 1556 N N . GLU A 1 195 ? 11.547 7.872 -8.622 1.00 96.50 195 GLU A N 1
ATOM 1557 C CA . GLU A 1 195 ? 12.829 7.259 -8.989 1.00 96.50 195 GLU A CA 1
ATOM 1558 C C . GLU A 1 195 ? 12.642 6.007 -9.863 1.00 96.50 195 GLU A C 1
ATOM 1560 O O . GLU A 1 195 ? 13.370 5.815 -10.837 1.00 96.50 195 GLU A O 1
ATOM 1565 N N . ILE A 1 196 ? 11.654 5.158 -9.552 1.00 95.06 196 ILE A N 1
ATOM 1566 C CA . ILE A 1 196 ? 11.335 3.975 -10.369 1.00 95.06 196 ILE A CA 1
ATOM 1567 C C . ILE A 1 196 ? 10.914 4.398 -11.779 1.00 95.06 196 ILE A C 1
ATOM 1569 O O . ILE A 1 196 ? 11.428 3.856 -12.758 1.00 95.06 196 ILE A O 1
ATOM 1573 N N . MET A 1 197 ? 10.012 5.377 -11.884 1.00 94.12 197 MET A N 1
ATOM 1574 C CA . MET A 1 197 ? 9.542 5.891 -13.171 1.00 94.12 197 MET A CA 1
ATOM 1575 C C . MET A 1 197 ? 10.674 6.553 -13.957 1.00 94.12 197 MET A C 1
ATOM 1577 O O . MET A 1 197 ? 10.847 6.247 -15.131 1.00 94.12 197 MET A O 1
ATOM 1581 N N . HIS A 1 198 ? 11.499 7.372 -13.300 1.00 95.88 198 HIS A N 1
ATOM 1582 C CA . HIS A 1 198 ? 12.665 7.996 -13.922 1.00 95.88 198 HIS A CA 1
ATOM 1583 C C . HIS A 1 198 ? 13.600 6.955 -14.549 1.00 95.88 198 HIS A C 1
ATOM 1585 O O . HIS A 1 198 ? 13.985 7.090 -15.706 1.00 95.88 198 HIS A O 1
ATOM 1591 N N . ARG A 1 199 ? 13.920 5.874 -13.827 1.00 94.12 199 ARG A N 1
ATOM 1592 C CA . ARG A 1 199 ? 14.769 4.795 -14.363 1.00 94.12 199 ARG A CA 1
ATOM 1593 C C . ARG A 1 199 ? 14.119 4.041 -15.519 1.00 94.12 199 ARG A C 1
ATOM 1595 O O . ARG A 1 199 ? 14.821 3.619 -16.436 1.00 94.12 199 ARG A O 1
ATOM 1602 N N . ALA A 1 200 ? 12.804 3.835 -15.470 1.00 92.75 200 ALA A N 1
ATOM 1603 C CA . ALA A 1 200 ? 12.074 3.216 -16.572 1.00 92.75 200 ALA A CA 1
ATOM 1604 C C . ALA A 1 200 ? 12.141 4.095 -17.831 1.00 92.75 200 ALA A C 1
ATOM 1606 O O . ALA A 1 200 ? 12.471 3.593 -18.906 1.00 92.75 200 ALA A O 1
ATOM 1607 N N . ASP A 1 201 ? 11.934 5.404 -17.674 1.00 93.38 201 ASP A N 1
ATOM 1608 C CA . ASP A 1 201 ? 12.034 6.383 -18.758 1.00 93.38 201 ASP A CA 1
ATOM 1609 C C . ASP A 1 201 ? 13.462 6.466 -19.322 1.00 93.38 201 ASP A C 1
ATOM 1611 O O . ASP A 1 201 ? 13.640 6.511 -20.541 1.00 93.38 201 ASP A O 1
ATOM 1615 N N . GLU A 1 202 ? 14.491 6.426 -18.465 1.00 94.94 202 GLU A N 1
ATOM 1616 C CA . GLU A 1 202 ? 15.892 6.353 -18.898 1.00 94.94 202 GLU A CA 1
ATOM 1617 C C . GLU A 1 202 ? 16.136 5.122 -19.772 1.00 94.94 202 GLU A C 1
ATOM 1619 O O . GLU A 1 202 ? 16.703 5.246 -20.855 1.00 94.94 202 GLU A O 1
ATOM 1624 N N . ILE A 1 203 ? 15.681 3.941 -19.337 1.00 92.50 203 ILE A N 1
ATOM 1625 C CA . ILE A 1 203 ? 15.821 2.701 -20.109 1.00 92.50 203 ILE A CA 1
ATOM 1626 C C . ILE A 1 203 ? 15.095 2.820 -21.449 1.00 92.50 203 ILE A C 1
ATOM 1628 O O . ILE A 1 203 ? 15.664 2.458 -22.479 1.00 92.50 203 ILE A O 1
ATOM 1632 N N . ASP A 1 204 ? 13.864 3.327 -21.462 1.00 90.19 204 ASP A N 1
ATOM 1633 C CA . ASP A 1 204 ? 13.078 3.490 -22.685 1.00 90.19 204 ASP A CA 1
ATOM 1634 C C . ASP A 1 204 ? 13.719 4.467 -23.675 1.00 90.19 204 ASP A C 1
ATOM 1636 O O . ASP A 1 204 ? 13.657 4.229 -24.884 1.00 90.19 204 ASP A O 1
ATOM 1640 N N . ALA A 1 205 ? 14.404 5.496 -23.176 1.00 94.44 205 ALA A N 1
ATOM 1641 C CA . ALA A 1 205 ? 15.140 6.457 -23.987 1.00 94.44 205 ALA A CA 1
ATOM 1642 C C . ALA A 1 205 ? 16.493 5.937 -24.514 1.00 94.44 205 ALA A C 1
ATOM 1644 O O . ALA A 1 205 ? 17.019 6.520 -25.465 1.00 94.44 205 ALA A O 1
ATOM 1645 N N . MET A 1 206 ? 17.059 4.862 -23.945 1.00 94.38 206 MET A N 1
ATOM 1646 C CA . MET A 1 206 ? 18.349 4.316 -24.390 1.00 94.38 206 MET A CA 1
ATOM 1647 C C . MET A 1 206 ? 18.280 3.762 -25.816 1.00 94.38 206 MET A C 1
ATOM 1649 O O . MET A 1 206 ? 17.408 2.952 -26.158 1.00 94.38 206 MET A O 1
ATOM 1653 N N . SER A 1 207 ? 19.287 4.118 -26.615 1.00 94.94 207 SER A N 1
ATOM 1654 C CA . SER A 1 207 ? 19.581 3.463 -27.889 1.00 94.94 207 SER A CA 1
ATOM 1655 C C . SER A 1 207 ? 20.004 2.001 -27.696 1.00 94.94 207 SER A C 1
ATOM 1657 O O . SER A 1 207 ? 20.392 1.585 -26.606 1.00 94.94 207 SER A O 1
ATOM 1659 N N . GLU A 1 208 ? 19.977 1.208 -28.770 1.00 92.12 208 GLU A N 1
ATOM 1660 C CA . GLU A 1 208 ? 20.419 -0.194 -28.713 1.00 92.12 208 GLU A CA 1
ATOM 1661 C C . GLU A 1 208 ? 21.884 -0.321 -28.256 1.00 92.12 208 GLU A C 1
ATOM 1663 O O . GLU A 1 208 ? 22.203 -1.172 -27.431 1.00 92.12 208 GLU A O 1
ATOM 1668 N N . GLU A 1 209 ? 22.763 0.578 -28.716 1.00 93.38 209 GLU A N 1
ATOM 1669 C CA . GLU A 1 209 ? 24.178 0.605 -28.314 1.00 93.38 209 GLU A CA 1
ATOM 1670 C C . GLU A 1 209 ? 24.337 0.888 -26.811 1.00 93.38 209 GLU A C 1
ATOM 1672 O O . GLU A 1 209 ? 25.122 0.234 -26.119 1.00 93.38 209 GLU A O 1
ATOM 1677 N N . GLU A 1 210 ? 23.563 1.834 -26.275 1.00 94.06 210 GLU A N 1
ATOM 1678 C CA . GLU A 1 210 ? 23.558 2.129 -24.840 1.00 94.06 210 GLU A CA 1
ATOM 1679 C C . GLU A 1 210 ? 23.001 0.954 -24.032 1.00 94.06 210 GLU A C 1
ATOM 1681 O O . GLU A 1 210 ? 23.580 0.596 -23.004 1.00 94.06 210 GLU A O 1
ATOM 1686 N N . ARG A 1 211 ? 21.939 0.296 -24.515 1.00 91.62 211 ARG A N 1
ATOM 1687 C CA . ARG A 1 211 ? 21.366 -0.896 -23.873 1.00 91.62 211 ARG A CA 1
ATOM 1688 C C . ARG A 1 211 ? 22.375 -2.040 -23.815 1.00 91.62 211 ARG A C 1
ATOM 1690 O O . ARG A 1 211 ? 22.539 -2.626 -22.748 1.00 91.62 211 ARG A O 1
ATOM 1697 N N . GLU A 1 212 ? 23.095 -2.324 -24.901 1.00 90.88 212 GLU A N 1
ATOM 1698 C CA . GLU A 1 212 ? 24.136 -3.364 -24.927 1.00 90.88 212 GLU A CA 1
ATOM 1699 C C . GLU A 1 212 ? 25.286 -3.078 -23.949 1.00 90.88 212 GLU A C 1
ATOM 1701 O O . GLU A 1 212 ? 25.864 -4.003 -23.371 1.00 90.88 212 GLU A O 1
ATOM 1706 N N . LYS A 1 213 ? 25.620 -1.797 -23.752 1.00 93.94 213 LYS A N 1
ATOM 1707 C CA . LYS A 1 213 ? 26.703 -1.366 -22.864 1.00 93.94 213 LYS A CA 1
ATOM 1708 C C . LYS A 1 213 ? 26.300 -1.336 -21.389 1.00 93.94 213 LYS A C 1
ATOM 1710 O O . LYS A 1 213 ? 27.134 -1.635 -20.532 1.00 93.94 213 LYS A O 1
ATOM 1715 N N . HIS A 1 214 ? 25.066 -0.932 -21.090 1.00 91.56 214 HIS A N 1
ATOM 1716 C CA . HIS A 1 214 ? 24.623 -0.616 -19.730 1.00 91.56 214 HIS A CA 1
ATOM 1717 C C . HIS A 1 214 ? 23.701 -1.668 -19.109 1.00 91.56 214 HIS A C 1
ATOM 1719 O O . HIS A 1 214 ? 23.653 -1.767 -17.882 1.00 91.56 214 HIS A O 1
ATOM 1725 N N . LEU A 1 215 ? 23.004 -2.476 -19.912 1.00 93.25 215 LEU A N 1
ATOM 1726 C CA . LEU A 1 215 ? 22.078 -3.494 -19.423 1.00 93.25 215 LEU A CA 1
ATOM 1727 C C . LEU A 1 215 ? 22.671 -4.896 -19.571 1.00 93.25 215 LEU A C 1
ATOM 1729 O O . LEU A 1 215 ? 23.412 -5.207 -20.502 1.00 93.25 215 LEU A O 1
ATOM 1733 N N . VAL A 1 216 ? 22.317 -5.781 -18.640 1.00 91.25 216 VAL A N 1
ATOM 1734 C CA . VAL A 1 216 ? 22.647 -7.204 -18.740 1.00 91.25 216 VAL A CA 1
ATOM 1735 C C . VAL A 1 216 ? 21.407 -7.944 -19.245 1.00 91.25 216 VAL A C 1
ATOM 1737 O O . VAL A 1 216 ? 20.374 -7.889 -18.580 1.00 91.25 216 VAL A O 1
ATOM 1740 N N . PRO A 1 217 ? 21.491 -8.660 -20.380 1.00 89.25 217 PRO A N 1
ATOM 1741 C CA . PRO A 1 217 ? 20.397 -9.487 -20.876 1.00 89.25 217 PRO A CA 1
ATOM 1742 C C . PRO A 1 217 ? 19.881 -10.483 -19.827 1.00 89.25 217 PRO A C 1
ATOM 1744 O O . PRO A 1 217 ? 20.670 -11.103 -19.106 1.00 89.25 217 PRO A O 1
ATOM 1747 N N . ALA A 1 218 ? 18.557 -10.642 -19.748 1.00 85.75 218 ALA A N 1
ATOM 1748 C CA . ALA A 1 218 ? 17.904 -11.463 -18.728 1.00 85.75 218 ALA A CA 1
ATOM 1749 C C . ALA A 1 218 ? 18.358 -12.934 -18.768 1.00 85.75 218 ALA A C 1
ATOM 1751 O O . ALA A 1 218 ? 18.609 -13.526 -17.722 1.00 85.75 218 ALA A O 1
ATOM 1752 N N . ASP A 1 219 ? 18.565 -13.506 -19.956 1.00 86.69 219 ASP A N 1
ATOM 1753 C CA . ASP A 1 219 ? 19.104 -14.859 -20.151 1.00 86.69 219 ASP A CA 1
ATOM 1754 C C . ASP A 1 219 ? 20.494 -15.029 -19.510 1.00 86.69 219 ASP A C 1
ATOM 1756 O O . ASP A 1 219 ? 20.772 -16.027 -18.836 1.00 86.69 219 ASP A O 1
ATOM 1760 N N . LYS A 1 220 ? 21.362 -14.017 -19.638 1.00 89.38 220 LYS A N 1
ATOM 1761 C CA . LYS A 1 220 ? 22.679 -14.017 -18.991 1.00 89.38 220 LYS A CA 1
ATOM 1762 C C . LYS A 1 220 ? 22.557 -13.933 -17.475 1.00 89.38 220 LYS A C 1
ATOM 1764 O O . LYS A 1 220 ? 23.311 -14.623 -16.790 1.00 89.38 220 LYS A O 1
ATOM 1769 N N . VAL A 1 221 ? 21.636 -13.124 -16.950 1.00 89.25 221 VAL A N 1
ATOM 1770 C CA . VAL A 1 221 ? 21.380 -13.039 -15.501 1.00 89.25 221 VAL A CA 1
ATOM 1771 C C . VAL A 1 221 ? 20.873 -14.381 -14.968 1.00 89.25 221 VAL A C 1
ATOM 1773 O O . VAL A 1 221 ? 21.481 -14.939 -14.055 1.00 89.25 221 VAL A O 1
ATOM 1776 N N . LEU A 1 222 ? 19.834 -14.948 -15.585 1.00 84.50 222 LEU A N 1
ATOM 1777 C CA . LEU A 1 222 ? 19.223 -16.214 -15.173 1.00 84.50 222 LEU A CA 1
ATOM 1778 C C . LEU A 1 222 ? 20.213 -17.381 -15.241 1.00 84.50 222 LEU A C 1
ATOM 1780 O O . LEU A 1 222 ? 20.300 -18.169 -14.303 1.00 84.50 222 LEU A O 1
ATOM 1784 N N . SER A 1 223 ? 21.041 -17.452 -16.290 1.00 89.06 223 SER A N 1
ATOM 1785 C CA . SER A 1 223 ? 22.071 -18.495 -16.395 1.00 89.06 223 SER A CA 1
ATOM 1786 C C . SER A 1 223 ? 23.135 -18.416 -15.293 1.00 89.06 223 SER A C 1
ATOM 1788 O O . SER A 1 223 ? 23.692 -19.442 -14.909 1.00 89.06 223 SER A O 1
ATOM 1790 N N . LYS A 1 224 ? 23.435 -17.216 -14.773 1.00 87.81 224 LYS A N 1
ATOM 1791 C CA . LYS A 1 224 ? 24.352 -17.044 -13.636 1.00 87.81 224 LYS A CA 1
ATOM 1792 C C . LYS A 1 224 ? 23.697 -17.454 -12.322 1.00 87.81 224 LYS A C 1
ATOM 1794 O O . LYS A 1 224 ? 24.360 -18.088 -11.511 1.00 87.81 224 LYS A O 1
ATOM 1799 N N . LEU A 1 225 ? 22.423 -17.114 -12.129 1.00 82.88 225 LEU A N 1
ATOM 1800 C CA . LEU A 1 225 ? 21.679 -17.479 -10.923 1.00 82.88 225 LEU A CA 1
ATOM 1801 C C . LEU A 1 225 ? 21.459 -18.996 -10.830 1.00 82.88 225 LEU A C 1
ATOM 1803 O O . LEU A 1 225 ? 21.681 -19.563 -9.767 1.00 82.88 225 LEU A O 1
ATOM 1807 N N . GLY A 1 226 ? 21.136 -19.665 -11.945 1.00 71.19 226 GLY A N 1
ATOM 1808 C CA . GLY A 1 226 ? 20.978 -21.125 -11.985 1.00 71.19 226 GLY A CA 1
ATOM 1809 C C . GLY A 1 226 ? 22.276 -21.896 -11.711 1.00 71.19 226 GLY A C 1
ATOM 1810 O O . GLY A 1 226 ? 22.256 -22.904 -11.021 1.00 71.19 226 GLY A O 1
ATOM 1811 N N . LYS A 1 227 ? 23.436 -21.389 -12.154 1.00 54.31 227 LYS A N 1
ATOM 1812 C CA . LYS A 1 227 ? 24.748 -22.019 -11.887 1.00 54.31 227 LYS A CA 1
ATOM 1813 C C . LYS A 1 227 ? 25.173 -21.998 -10.417 1.00 54.31 227 LYS A C 1
ATOM 1815 O O . LYS A 1 227 ? 26.055 -22.763 -10.044 1.00 54.31 227 LYS A O 1
ATOM 1820 N N . ASN A 1 228 ? 24.581 -21.125 -9.605 1.00 54.09 228 ASN A N 1
ATOM 1821 C CA . ASN A 1 228 ? 24.869 -21.040 -8.175 1.00 54.09 228 ASN A CA 1
ATOM 1822 C C . ASN A 1 228 ? 23.954 -21.939 -7.327 1.00 54.09 228 ASN A C 1
ATOM 1824 O O . ASN A 1 228 ? 24.168 -22.019 -6.125 1.00 54.09 228 ASN A O 1
ATOM 1828 N N . GLN A 1 229 ? 22.956 -22.602 -7.924 1.00 49.66 229 GLN A N 1
ATOM 1829 C CA . GLN A 1 229 ? 22.084 -23.551 -7.219 1.00 49.66 229 GLN A CA 1
ATOM 1830 C C . GLN A 1 229 ? 22.648 -24.984 -7.203 1.00 49.66 229 GLN A C 1
ATOM 1832 O O . GLN A 1 229 ? 22.222 -25.785 -6.382 1.00 49.66 229 GLN A O 1
ATOM 1837 N N . ASP A 1 230 ? 23.644 -25.285 -8.046 1.00 46.72 230 ASP A N 1
ATOM 1838 C CA . ASP A 1 230 ? 24.320 -26.594 -8.123 1.00 46.72 230 ASP A CA 1
ATOM 1839 C C . ASP A 1 230 ? 25.656 -26.637 -7.342 1.00 46.72 230 ASP A C 1
ATOM 1841 O O . ASP A 1 230 ? 26.454 -27.563 -7.503 1.00 46.72 230 ASP A O 1
ATOM 1845 N N . ALA A 1 231 ? 25.940 -25.607 -6.538 1.00 43.34 231 ALA A N 1
ATOM 1846 C CA . ALA A 1 231 ? 27.173 -25.454 -5.767 1.00 43.34 231 ALA A CA 1
ATOM 1847 C C . ALA A 1 231 ? 26.885 -25.333 -4.260 1.00 43.34 231 ALA A C 1
ATOM 1849 O O . ALA A 1 231 ? 27.301 -24.362 -3.633 1.00 43.34 231 ALA A O 1
ATOM 1850 N N . GLU A 1 232 ? 26.189 -26.320 -3.693 1.00 35.47 232 GLU A N 1
ATOM 1851 C CA . GLU A 1 232 ? 26.149 -26.611 -2.249 1.00 35.47 232 GLU A CA 1
ATOM 1852 C C . GLU A 1 232 ? 26.203 -28.122 -1.994 1.00 35.47 232 GLU A C 1
ATOM 1854 O O . GLU A 1 232 ? 25.456 -28.872 -2.665 1.00 35.47 232 GLU A O 1
#